Protein AF-A0A822E581-F1 (afdb_monomer)

Mean predicted aligned error: 6.12 Å

Secondary structure (DSSP, 8-state):
-HHHHHHHHHHHHHHHHHHHHHHTSTTTT--SEETTEE-TTT----TTS-GGGHHHHHHHHHHHHHHHHHHIIIIIHHHTT--HHHHHHHHHHHHHHHHHHHHHHHHHHHHHHHGGGGHHHHHHHHHHHHIIIIIHHHHHHHHHHHHHHHHHHHH--SS--GGG--HHHHHHHHHHHHHHHHHHHHHHHHHT-S-SS-TTHHHHHT---

Sequence (209 aa):
ELKNVLPLACGMEYLHTSSLILDDLPAQDNSDLRRGRPTLHKAVIDDDIPENLCEGRAQLAAVDLIAISMSVINHDLVKNGFSPECVNQVVTEISLSMHDLCIGQMMDLRAAHMGMERKNELLDELDHIAWFKTGKAIEIVLITPAILAMSFSSSLSSSVNVQSINLNSIRELGRLMGILFQMRDDLLDVEGENIGKPAALDVKNNTVT

Structure (mmCIF, N/CA/C/O backbone):
data_AF-A0A822E581-F1
#
_entry.id   AF-A0A822E581-F1
#
loop_
_atom_site.group_PDB
_atom_site.id
_atom_site.type_symbol
_atom_site.label_atom_id
_atom_site.label_alt_id
_atom_site.label_comp_id
_atom_site.label_asym_id
_atom_site.label_entity_id
_atom_site.label_seq_id
_atom_site.pdbx_PDB_ins_code
_atom_site.Cartn_x
_atom_site.Cartn_y
_atom_site.Cartn_z
_atom_site.occupancy
_atom_site.B_iso_or_equiv
_atom_site.auth_seq_id
_atom_site.auth_comp_id
_atom_site.auth_asym_id
_atom_site.auth_atom_id
_atom_site.pdbx_PDB_model_num
ATOM 1 N N . GLU A 1 1 ? -21.281 -5.004 12.453 1.00 65.94 1 GLU A N 1
ATOM 2 C CA . GLU A 1 1 ? -19.982 -5.625 12.787 1.00 65.94 1 GLU A CA 1
ATOM 3 C C . GLU A 1 1 ? -18.974 -5.464 11.650 1.00 65.94 1 GLU A C 1
ATOM 5 O O . GLU A 1 1 ? -18.173 -4.549 11.754 1.00 65.94 1 GLU A O 1
ATOM 10 N N . LEU A 1 2 ? -19.061 -6.186 10.521 1.00 74.50 2 LEU A N 1
ATOM 11 C CA . LEU A 1 2 ? -18.067 -6.059 9.428 1.00 74.50 2 LEU A CA 1
ATOM 12 C C . LEU A 1 2 ? -17.975 -4.648 8.802 1.00 74.50 2 LEU A C 1
ATOM 14 O O . LEU A 1 2 ? -16.892 -4.157 8.506 1.00 74.50 2 LEU A O 1
ATOM 18 N N . LYS A 1 3 ? -19.114 -3.958 8.647 1.00 84.62 3 LYS A N 1
ATOM 19 C CA . LYS A 1 3 ? -19.156 -2.585 8.104 1.00 84.62 3 LYS A CA 1
ATOM 20 C C . LYS A 1 3 ? -18.403 -1.569 8.968 1.00 84.62 3 LYS A C 1
ATOM 22 O O . LYS A 1 3 ? -17.954 -0.560 8.438 1.00 84.62 3 LYS A O 1
ATOM 27 N N . ASN A 1 4 ? -18.254 -1.835 10.267 1.00 88.75 4 ASN A N 1
ATOM 28 C CA . ASN A 1 4 ? -17.647 -0.883 11.196 1.00 88.75 4 ASN A CA 1
ATOM 29 C C . ASN A 1 4 ? -16.126 -0.816 11.007 1.00 88.75 4 ASN A C 1
ATOM 31 O O . ASN A 1 4 ? -15.540 0.242 11.206 1.00 88.75 4 ASN A O 1
ATOM 35 N N . VAL A 1 5 ? -15.506 -1.922 10.585 1.00 92.50 5 VAL A N 1
ATOM 36 C CA . VAL A 1 5 ? -14.058 -2.022 10.330 1.00 92.50 5 VAL A CA 1
ATOM 37 C C . VAL A 1 5 ? -13.687 -1.807 8.861 1.00 92.50 5 VAL A C 1
ATOM 39 O O . VAL A 1 5 ? -12.509 -1.717 8.538 1.00 92.50 5 VAL A O 1
ATOM 42 N N . LEU A 1 6 ? -14.672 -1.682 7.966 1.00 95.62 6 LEU A N 1
ATOM 43 C CA . LEU A 1 6 ? -14.438 -1.451 6.539 1.00 95.62 6 LEU A CA 1
ATOM 44 C C . LEU A 1 6 ? -13.543 -0.229 6.241 1.00 95.62 6 LEU A C 1
ATOM 46 O O . LEU A 1 6 ? -12.715 -0.346 5.340 1.00 95.62 6 LEU A O 1
ATOM 50 N N . PRO A 1 7 ? -13.618 0.896 6.987 1.00 97.19 7 PRO A N 1
ATOM 51 C CA . PRO A 1 7 ? -12.698 2.010 6.772 1.00 97.19 7 PRO A CA 1
ATOM 52 C C . PRO A 1 7 ? -11.222 1.638 6.917 1.00 97.19 7 PRO A C 1
ATOM 54 O O . PRO A 1 7 ? -10.402 2.143 6.157 1.00 97.19 7 PRO A O 1
ATOM 57 N N . LEU A 1 8 ? -10.884 0.721 7.834 1.00 97.50 8 LEU A N 1
ATOM 58 C CA . LEU A 1 8 ? -9.515 0.225 7.973 1.00 97.50 8 LEU A CA 1
ATOM 59 C C . LEU A 1 8 ? -9.074 -0.484 6.689 1.00 97.50 8 LEU A C 1
ATOM 61 O O . LEU A 1 8 ? -8.045 -0.133 6.126 1.00 97.50 8 LEU A O 1
ATOM 65 N N . ALA A 1 9 ? -9.877 -1.424 6.187 1.00 96.56 9 ALA A N 1
ATOM 66 C CA . ALA A 1 9 ? -9.556 -2.157 4.962 1.00 96.56 9 ALA A CA 1
ATOM 67 C C . ALA A 1 9 ? -9.413 -1.222 3.745 1.00 96.56 9 ALA A C 1
ATOM 69 O O . ALA A 1 9 ? -8.435 -1.318 3.009 1.00 96.56 9 ALA A O 1
ATOM 70 N N . CYS A 1 10 ? -10.335 -0.269 3.572 1.00 97.31 10 CYS A N 1
ATOM 71 C CA . CYS A 1 10 ? -10.245 0.736 2.508 1.00 97.31 10 CYS A CA 1
ATOM 72 C C . CYS A 1 10 ? -8.987 1.606 2.643 1.00 97.31 10 CYS A C 1
ATOM 74 O O . CYS A 1 10 ? -8.303 1.861 1.655 1.00 97.31 10 CYS A O 1
ATOM 76 N N . GLY A 1 11 ? -8.664 2.048 3.861 1.00 97.75 11 GLY A N 1
ATOM 77 C CA . GLY A 1 11 ? -7.458 2.823 4.133 1.00 97.75 11 GLY A CA 1
ATOM 78 C C . GLY A 1 11 ? -6.176 2.067 3.782 1.00 97.75 11 GLY A C 1
ATOM 79 O O . GLY A 1 11 ? -5.270 2.645 3.180 1.00 97.75 11 GLY A O 1
ATOM 80 N N . MET A 1 12 ? -6.116 0.770 4.086 1.00 97.31 12 MET A N 1
ATOM 81 C CA . MET A 1 12 ? -4.977 -0.078 3.725 1.00 97.31 12 MET A CA 1
ATOM 82 C C . MET A 1 12 ? -4.824 -0.233 2.208 1.00 97.31 12 MET A C 1
ATOM 84 O O . MET A 1 12 ? -3.707 -0.145 1.703 1.00 97.31 12 MET A O 1
ATOM 88 N N . GLU A 1 13 ? -5.923 -0.379 1.465 1.00 97.69 13 GLU A N 1
ATOM 89 C CA . GLU A 1 13 ? -5.887 -0.435 -0.005 1.00 97.69 13 GLU A CA 1
ATOM 90 C C . GLU A 1 13 ? -5.431 0.884 -0.641 1.00 97.69 13 GLU A C 1
ATOM 92 O O . GLU A 1 13 ? -4.709 0.867 -1.640 1.00 97.69 13 GLU A O 1
ATOM 97 N N . TYR A 1 14 ? -5.788 2.034 -0.058 1.00 98.19 14 TYR A N 1
ATOM 98 C CA . TYR A 1 14 ? -5.250 3.322 -0.501 1.00 98.19 14 TYR A CA 1
ATOM 99 C C . TYR A 1 14 ? -3.736 3.415 -0.290 1.00 98.19 14 TYR A C 1
ATOM 101 O O . TYR A 1 14 ? -3.030 3.842 -1.202 1.00 98.19 14 TYR A O 1
ATOM 109 N N . LEU A 1 15 ? -3.225 2.960 0.861 1.00 97.25 15 LEU A N 1
ATOM 110 C CA . LEU A 1 15 ? -1.781 2.929 1.126 1.00 97.25 15 LEU A CA 1
ATOM 111 C C . LEU A 1 15 ? -1.057 1.982 0.174 1.00 97.25 15 LEU A C 1
ATOM 113 O O . LEU A 1 15 ? -0.093 2.388 -0.468 1.00 97.25 15 LEU A O 1
ATOM 117 N N . HIS A 1 16 ? -1.552 0.756 0.018 1.00 96.88 16 HIS A N 1
ATOM 118 C CA . HIS A 1 16 ? -0.966 -0.204 -0.910 1.00 96.88 16 HIS A CA 1
ATOM 119 C C . HIS A 1 16 ? -0.983 0.317 -2.355 1.00 96.88 16 HIS A C 1
ATOM 121 O O . HIS A 1 16 ? 0.009 0.229 -3.070 1.00 96.88 16 HIS A O 1
ATOM 127 N N . THR A 1 17 ? -2.082 0.933 -2.791 1.00 97.62 17 THR A N 1
ATOM 128 C CA . THR A 1 17 ? -2.148 1.535 -4.129 1.00 97.62 17 THR A CA 1
ATOM 129 C C . THR A 1 17 ? -1.167 2.700 -4.269 1.00 97.62 17 THR A C 1
ATOM 131 O O . THR A 1 17 ? -0.516 2.818 -5.304 1.00 97.62 17 THR A O 1
ATOM 134 N N . SER A 1 18 ? -1.009 3.533 -3.234 1.00 97.81 18 SER A N 1
ATOM 135 C CA . SER A 1 18 ? -0.031 4.626 -3.249 1.00 97.81 18 SER A CA 1
ATOM 136 C C . SER A 1 18 ? 1.408 4.122 -3.382 1.00 97.81 18 SER A C 1
ATOM 138 O O . SER A 1 18 ? 2.177 4.705 -4.146 1.00 97.81 18 SER A O 1
ATOM 140 N N . SER A 1 19 ? 1.758 3.012 -2.717 1.00 96.31 19 SER A N 1
ATOM 141 C CA . SER A 1 19 ? 3.101 2.438 -2.812 1.00 96.31 19 SER A CA 1
ATOM 142 C C . SER A 1 19 ? 3.379 1.913 -4.218 1.00 96.31 19 SER A C 1
ATOM 144 O O . SER A 1 19 ? 4.431 2.217 -4.760 1.00 96.31 19 SER A O 1
ATOM 146 N N . LEU A 1 20 ? 2.418 1.226 -4.849 1.00 96.50 20 LEU A N 1
ATOM 147 C CA . LEU A 1 20 ? 2.558 0.750 -6.233 1.00 96.50 20 LEU A CA 1
ATOM 148 C C . LEU A 1 20 ? 2.736 1.897 -7.238 1.00 96.50 20 LEU A C 1
ATOM 150 O O . LEU A 1 20 ? 3.537 1.788 -8.157 1.00 96.50 20 LEU A O 1
ATOM 154 N N . ILE A 1 21 ? 2.014 3.010 -7.063 1.00 97.19 21 ILE A N 1
ATOM 155 C CA . ILE A 1 21 ? 2.153 4.180 -7.944 1.00 97.19 21 ILE A CA 1
ATOM 156 C C . ILE A 1 21 ? 3.573 4.755 -7.879 1.00 97.19 21 ILE A C 1
ATOM 158 O O . ILE A 1 21 ? 4.100 5.162 -8.912 1.00 97.19 21 ILE A O 1
ATOM 162 N N . LEU A 1 22 ? 4.167 4.812 -6.681 1.00 96.88 22 LEU A N 1
ATOM 163 C CA . LEU A 1 22 ? 5.534 5.302 -6.476 1.00 96.88 22 LEU A CA 1
ATOM 164 C C . LEU A 1 22 ? 6.587 4.311 -6.996 1.00 96.88 22 LEU A C 1
ATOM 166 O O . LEU A 1 22 ? 7.554 4.741 -7.620 1.00 96.88 22 LEU A O 1
ATOM 170 N N . ASP A 1 23 ? 6.365 3.018 -6.766 1.00 95.06 23 ASP A N 1
ATOM 171 C CA . ASP A 1 23 ? 7.186 1.893 -7.233 1.00 95.06 23 ASP A CA 1
ATOM 172 C C . ASP A 1 23 ? 7.280 1.858 -8.765 1.00 95.06 23 ASP A C 1
ATOM 174 O O . ASP A 1 23 ? 8.353 1.698 -9.333 1.00 95.06 23 ASP A O 1
ATOM 178 N N . ASP A 1 24 ? 6.171 2.145 -9.451 1.00 95.94 24 ASP A N 1
ATOM 179 C CA . ASP A 1 24 ? 6.112 2.151 -10.911 1.00 95.94 24 ASP A CA 1
ATOM 180 C C . AS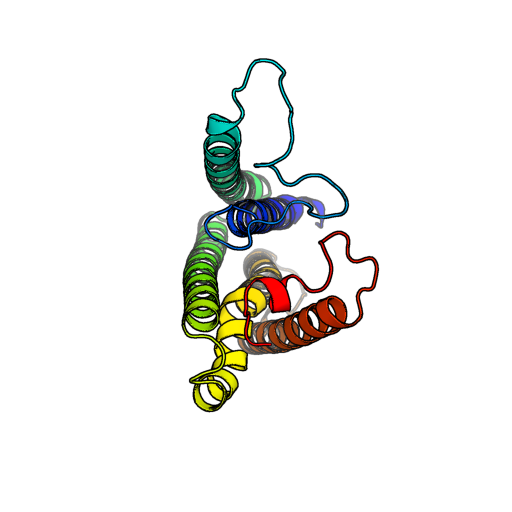P A 1 24 ? 6.903 3.302 -11.567 1.00 95.94 24 ASP A C 1
ATOM 182 O O . ASP A 1 24 ? 7.127 3.254 -12.775 1.00 95.94 24 ASP A O 1
ATOM 186 N N . LEU A 1 25 ? 7.293 4.357 -10.838 1.00 95.69 25 LEU A N 1
ATOM 187 C CA . LEU A 1 25 ? 7.886 5.567 -11.430 1.00 95.69 25 LEU A CA 1
ATOM 188 C C . LEU A 1 25 ? 9.243 5.316 -12.118 1.00 95.69 25 LEU A C 1
ATOM 190 O O . LEU A 1 25 ? 9.969 4.399 -11.736 1.00 95.69 25 LEU A O 1
ATOM 194 N N . PRO A 1 26 ? 9.666 6.187 -13.063 1.00 93.38 26 PRO A N 1
ATOM 195 C CA . PRO A 1 26 ? 10.944 6.044 -13.766 1.00 93.38 26 PRO A CA 1
ATOM 196 C C . PRO A 1 26 ? 12.185 5.980 -12.870 1.00 93.38 26 PRO A C 1
ATOM 198 O O . PRO A 1 26 ? 13.187 5.383 -13.250 1.00 93.38 26 PRO A O 1
ATOM 201 N N . ALA A 1 27 ? 12.127 6.609 -11.695 1.00 91.94 27 ALA A N 1
ATOM 202 C CA . ALA A 1 27 ? 13.211 6.606 -10.715 1.00 91.94 27 ALA A CA 1
ATOM 203 C C . ALA A 1 27 ? 13.282 5.323 -9.859 1.00 91.94 27 ALA A C 1
ATOM 205 O O . ALA A 1 27 ? 14.197 5.204 -9.044 1.00 91.94 27 ALA A O 1
ATOM 206 N N . GLN A 1 28 ? 12.314 4.414 -10.003 1.00 93.38 28 GLN A N 1
ATOM 207 C CA . GLN A 1 28 ? 12.239 3.122 -9.318 1.00 93.38 28 GLN A CA 1
ATOM 208 C C . GLN A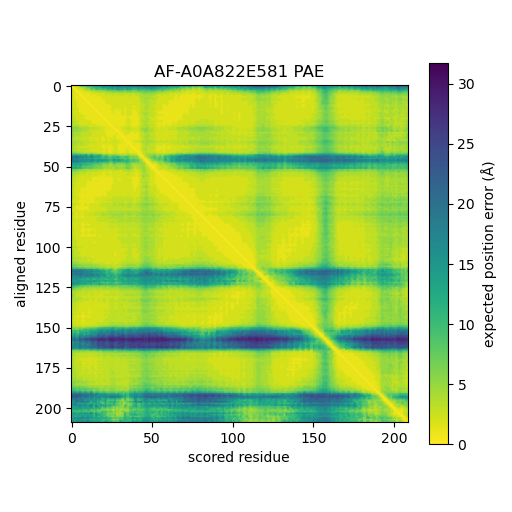 1 28 ? 12.164 2.006 -10.370 1.00 93.38 28 GLN A C 1
ATOM 210 O O . GLN A 1 28 ? 13.122 1.849 -11.126 1.00 93.38 28 GLN A O 1
ATOM 215 N N . ASP A 1 29 ? 11.045 1.286 -10.489 1.00 90.62 29 ASP A N 1
ATOM 216 C CA . ASP A 1 29 ? 10.947 0.155 -11.419 1.00 90.62 29 ASP A CA 1
ATOM 217 C C . ASP A 1 29 ? 10.753 0.567 -12.880 1.00 90.62 29 ASP A C 1
ATOM 219 O O . ASP A 1 29 ? 10.969 -0.245 -13.786 1.00 90.62 29 ASP A O 1
ATOM 223 N N . ASN A 1 30 ? 10.333 1.815 -13.128 1.00 92.56 30 ASN A N 1
ATOM 224 C CA . ASN A 1 30 ? 10.025 2.337 -14.461 1.00 92.56 30 ASN A CA 1
ATOM 225 C C . ASN A 1 30 ? 9.092 1.398 -15.253 1.00 92.56 30 ASN A C 1
ATOM 227 O O . ASN A 1 30 ? 9.331 1.082 -16.426 1.00 92.56 30 ASN A O 1
ATOM 231 N N . SER A 1 31 ? 8.056 0.891 -14.581 1.00 93.06 31 SER A N 1
ATOM 232 C CA . SER A 1 31 ? 7.153 -0.111 -15.141 1.00 93.06 31 SER A CA 1
ATOM 233 C C . SER A 1 31 ? 6.113 0.526 -16.059 1.00 93.06 31 SER A C 1
ATOM 235 O O . SER A 1 31 ? 5.471 1.522 -15.721 1.00 93.06 31 SER A O 1
ATOM 237 N N . ASP A 1 32 ? 5.881 -0.087 -17.219 1.00 91.88 32 ASP A N 1
ATOM 238 C CA . ASP A 1 32 ? 4.859 0.374 -18.162 1.00 91.88 32 ASP A CA 1
ATOM 239 C C . ASP A 1 32 ? 3.447 -0.112 -17.797 1.00 91.88 32 ASP A C 1
ATOM 241 O O . ASP A 1 32 ? 2.457 0.530 -18.157 1.00 91.88 32 ASP A O 1
ATOM 245 N N . LEU A 1 33 ? 3.337 -1.245 -17.088 1.00 92.62 33 LEU A N 1
ATOM 246 C CA . LEU A 1 33 ? 2.068 -1.911 -16.790 1.00 92.62 33 LEU A CA 1
ATOM 247 C C . LEU A 1 33 ? 1.943 -2.306 -15.317 1.00 92.62 33 LEU A C 1
ATOM 249 O O . LEU A 1 33 ? 2.864 -2.859 -14.720 1.00 92.62 33 LEU A O 1
ATOM 253 N N . ARG A 1 34 ? 0.739 -2.127 -14.772 1.00 93.06 34 ARG A N 1
ATOM 254 C CA . ARG A 1 34 ? 0.335 -2.621 -13.456 1.00 93.06 34 ARG A CA 1
ATOM 255 C C . ARG A 1 34 ? -1.090 -3.152 -13.528 1.00 93.06 34 ARG A C 1
ATOM 257 O O . ARG A 1 34 ? -1.996 -2.480 -14.020 1.00 93.06 34 ARG A O 1
ATOM 264 N N . ARG A 1 35 ? -1.304 -4.379 -13.038 1.00 91.38 35 ARG A N 1
ATOM 265 C CA . ARG A 1 35 ? -2.613 -5.070 -13.045 1.00 91.38 35 ARG A CA 1
ATOM 266 C C . ARG A 1 35 ? -3.258 -5.101 -14.448 1.00 91.38 35 ARG A C 1
ATOM 268 O O . ARG A 1 35 ? -4.468 -4.928 -14.595 1.00 91.38 35 ARG A O 1
ATOM 275 N N . GLY A 1 36 ? -2.436 -5.290 -15.484 1.00 90.00 36 GLY A N 1
ATOM 276 C CA . GLY A 1 36 ? -2.867 -5.382 -16.884 1.00 90.00 36 GLY A CA 1
ATOM 277 C C . GLY A 1 36 ? -3.268 -4.051 -17.532 1.00 90.00 36 GLY A C 1
ATOM 278 O O . GLY A 1 36 ? -3.905 -4.059 -18.584 1.00 90.00 36 GLY A O 1
ATOM 279 N N . ARG A 1 37 ? -2.938 -2.908 -16.915 1.00 92.31 37 ARG A N 1
ATOM 280 C CA . ARG A 1 37 ? -3.231 -1.560 -17.427 1.00 92.31 37 ARG A CA 1
ATOM 281 C C . ARG A 1 37 ? -1.977 -0.683 -17.408 1.00 92.31 37 ARG A C 1
ATOM 283 O O . ARG A 1 37 ? -1.081 -0.974 -16.620 1.00 92.31 37 ARG A O 1
ATOM 290 N N . PRO A 1 38 ? -1.911 0.386 -18.225 1.00 93.94 38 PRO A N 1
ATOM 291 C CA . PRO A 1 38 ? -0.829 1.363 -18.144 1.00 93.94 38 PRO A CA 1
ATOM 292 C C . PRO A 1 38 ? -0.665 1.913 -16.726 1.00 93.94 38 PRO A C 1
ATOM 294 O O . PRO A 1 38 ? -1.661 2.240 -16.072 1.00 93.94 38 PRO A O 1
ATOM 297 N N . THR A 1 39 ? 0.578 2.023 -16.261 1.00 95.19 39 THR A N 1
ATOM 298 C CA . THR A 1 39 ? 0.898 2.675 -14.983 1.00 95.19 39 THR A CA 1
ATOM 299 C C . THR A 1 39 ? 0.529 4.154 -15.023 1.00 95.19 39 THR A C 1
ATOM 301 O O . THR A 1 39 ? 0.390 4.758 -16.088 1.00 95.19 39 THR A O 1
ATOM 304 N N . LEU A 1 40 ? 0.350 4.778 -13.857 1.00 94.06 40 LEU A N 1
ATOM 305 C CA . LEU A 1 40 ? -0.218 6.128 -13.786 1.00 94.06 40 LEU A CA 1
ATOM 306 C C . LEU A 1 40 ? 0.655 7.201 -14.466 1.00 94.06 40 LEU A C 1
ATOM 308 O O . LEU A 1 40 ? 0.124 8.187 -14.989 1.00 94.06 40 LEU A O 1
ATOM 312 N N . HIS A 1 41 ? 1.975 6.989 -14.493 1.00 93.31 41 HIS A N 1
ATOM 313 C CA . HIS A 1 41 ? 2.926 7.870 -15.171 1.00 93.31 41 HIS A CA 1
ATOM 314 C C . HIS A 1 41 ? 3.007 7.620 -16.692 1.00 93.31 41 HIS A C 1
ATOM 316 O O . HIS A 1 41 ? 3.549 8.455 -17.410 1.00 93.31 41 HIS A O 1
ATOM 322 N N . LYS A 1 42 ? 2.441 6.510 -17.191 1.00 92.25 42 LYS A N 1
ATOM 323 C CA . LYS A 1 42 ? 2.318 6.181 -18.624 1.00 92.25 42 LYS A CA 1
ATOM 324 C C . LYS A 1 42 ? 0.918 6.414 -19.182 1.00 92.25 42 LYS A C 1
ATOM 326 O O . LYS A 1 42 ? 0.754 6.607 -20.383 1.00 92.25 42 LYS A O 1
ATOM 331 N N . ALA A 1 43 ? -0.104 6.368 -18.333 1.00 89.19 43 ALA A N 1
ATOM 332 C CA . ALA A 1 43 ? -1.488 6.520 -18.742 1.00 89.19 43 ALA A CA 1
ATOM 333 C C . ALA A 1 43 ? -1.760 7.943 -19.259 1.00 89.19 43 ALA A C 1
ATOM 335 O O . ALA A 1 43 ? -1.628 8.923 -18.524 1.00 89.19 43 ALA A O 1
ATOM 336 N N . VAL A 1 44 ? -2.225 8.059 -20.501 1.00 78.31 44 VAL A N 1
ATOM 337 C CA . VAL A 1 44 ? -2.830 9.295 -21.010 1.00 78.31 44 VAL A CA 1
ATOM 338 C C . VAL A 1 44 ? -4.287 9.299 -20.551 1.00 78.31 44 VAL A C 1
ATOM 340 O O . VAL A 1 44 ? -5.067 8.442 -20.957 1.00 78.31 44 VAL A O 1
ATOM 343 N N . ILE A 1 45 ? -4.620 10.197 -19.623 1.00 72.75 45 ILE A N 1
ATOM 344 C CA . ILE A 1 45 ? -5.953 10.273 -18.989 1.00 72.75 45 ILE A CA 1
ATOM 345 C C . ILE A 1 45 ? -6.713 11.515 -19.467 1.00 72.75 45 ILE A C 1
ATOM 347 O O . ILE A 1 45 ? -7.923 11.442 -19.639 1.00 72.75 45 ILE A O 1
ATOM 351 N N . ASP A 1 46 ? -5.994 12.606 -19.739 1.00 71.81 46 ASP A N 1
ATOM 352 C CA . ASP A 1 46 ? -6.528 13.865 -20.253 1.00 71.81 46 ASP A CA 1
ATOM 353 C C . ASP A 1 46 ? -5.671 14.317 -21.436 1.00 71.81 46 ASP A C 1
ATOM 355 O O . ASP A 1 46 ? -4.441 14.315 -21.332 1.00 71.81 46 ASP A O 1
ATOM 359 N N . ASP A 1 47 ? -6.309 14.746 -22.526 1.00 70.06 47 ASP A N 1
ATOM 360 C CA . ASP A 1 47 ? -5.622 15.229 -23.735 1.00 70.06 47 ASP A CA 1
ATOM 361 C C . ASP A 1 47 ? -4.800 16.514 -23.482 1.00 70.06 47 ASP A C 1
ATOM 363 O O . ASP A 1 47 ? -3.897 16.842 -24.251 1.00 70.06 47 ASP A O 1
ATOM 367 N N . ASP A 1 48 ? -5.080 17.220 -22.380 1.00 79.12 48 ASP A N 1
ATOM 368 C CA . ASP A 1 48 ? -4.485 18.517 -22.042 1.00 79.12 48 ASP A CA 1
ATOM 369 C C . ASP A 1 48 ? -3.281 18.435 -21.085 1.00 79.12 48 ASP A C 1
ATOM 371 O O . ASP A 1 48 ? -2.654 19.462 -20.816 1.00 79.12 48 ASP A O 1
ATOM 375 N N . ILE A 1 49 ? -2.939 17.256 -20.543 1.00 77.25 49 ILE A N 1
ATOM 376 C CA . ILE A 1 49 ? -1.779 17.101 -19.648 1.00 77.25 49 ILE A CA 1
ATOM 377 C C . ILE A 1 49 ? -0.554 16.694 -20.480 1.00 77.25 49 ILE A C 1
ATOM 379 O O . ILE A 1 49 ? -0.520 15.580 -21.003 1.00 77.25 49 ILE A O 1
ATOM 383 N N . PRO A 1 50 ? 0.485 17.546 -20.579 1.00 81.94 50 PRO A N 1
ATOM 384 C CA . PRO A 1 50 ? 1.726 17.196 -21.259 1.00 81.94 50 PRO A CA 1
ATOM 385 C C . PRO A 1 50 ? 2.386 15.952 -20.654 1.00 81.94 50 PRO A C 1
ATOM 387 O O . PRO A 1 50 ? 2.407 15.787 -19.434 1.00 81.94 50 PRO A O 1
ATOM 390 N N . GLU A 1 51 ? 3.012 15.128 -21.495 1.00 80.31 51 GLU A N 1
ATOM 391 C CA . GLU A 1 51 ? 3.676 13.880 -21.086 1.00 80.31 51 GLU A CA 1
ATOM 392 C C . GLU A 1 51 ? 4.705 14.092 -19.962 1.00 80.31 51 GLU A C 1
ATOM 394 O O . GLU A 1 51 ? 4.783 13.307 -19.019 1.00 80.31 51 GLU A O 1
ATOM 399 N N . ASN A 1 52 ? 5.433 15.213 -19.989 1.00 80.44 52 ASN A N 1
ATOM 400 C CA . ASN A 1 52 ? 6.422 15.549 -18.965 1.00 80.44 52 ASN A CA 1
ATOM 401 C C . ASN A 1 52 ? 5.815 15.832 -17.576 1.00 80.44 52 ASN A C 1
ATOM 403 O O . ASN A 1 52 ? 6.562 15.930 -16.606 1.00 80.44 52 ASN A O 1
ATOM 407 N N . LEU A 1 53 ? 4.491 15.991 -17.463 1.00 88.44 53 LEU A N 1
ATOM 408 C CA . LEU A 1 53 ? 3.786 16.156 -16.188 1.00 88.44 53 LEU A CA 1
ATOM 409 C C . LEU A 1 53 ? 3.132 14.861 -15.684 1.00 88.44 53 LEU A C 1
ATOM 411 O O . LEU A 1 53 ? 2.646 14.840 -14.552 1.00 88.44 53 LEU A O 1
ATOM 415 N N . CYS A 1 54 ? 3.139 13.775 -16.466 1.00 90.62 54 CYS A N 1
ATOM 416 C CA . CYS A 1 54 ? 2.524 12.506 -16.067 1.00 90.62 54 CYS A CA 1
ATOM 417 C C . CYS A 1 54 ? 3.172 11.908 -14.810 1.00 90.62 54 CYS A C 1
ATOM 419 O O . CYS A 1 54 ? 2.460 11.409 -13.937 1.00 90.62 54 CYS A O 1
ATOM 421 N N . GLU A 1 55 ? 4.498 12.015 -14.671 1.00 92.69 55 GLU A N 1
ATOM 422 C CA . GLU A 1 55 ? 5.212 11.607 -13.455 1.00 92.69 55 GLU A CA 1
ATOM 423 C C . GLU A 1 55 ? 4.797 12.458 -12.247 1.00 92.69 55 GLU A C 1
ATOM 425 O O . GLU A 1 55 ? 4.440 11.915 -11.202 1.00 92.69 55 GLU A O 1
ATOM 430 N N . GLY A 1 56 ? 4.754 13.786 -12.404 1.00 93.19 56 GLY A N 1
ATOM 431 C CA . GLY A 1 56 ? 4.327 14.694 -11.336 1.00 93.19 56 GLY A CA 1
ATOM 432 C C . GLY A 1 56 ? 2.892 14.421 -10.877 1.00 93.19 56 GLY A C 1
ATOM 433 O O . GLY A 1 56 ? 2.607 14.411 -9.681 1.00 93.19 56 GLY A O 1
ATOM 434 N N . ARG A 1 57 ? 1.984 14.110 -11.809 1.00 92.56 57 ARG A N 1
ATOM 435 C CA . ARG A 1 57 ? 0.616 13.685 -11.481 1.00 92.56 57 ARG A CA 1
ATOM 436 C C . ARG A 1 57 ? 0.602 12.373 -10.698 1.00 92.56 57 ARG A C 1
ATOM 438 O O . ARG A 1 57 ? -0.149 12.266 -9.734 1.00 92.56 57 ARG A O 1
ATOM 445 N N . ALA A 1 58 ? 1.405 11.389 -11.098 1.00 95.06 58 ALA A N 1
ATOM 446 C CA . ALA A 1 58 ? 1.489 10.113 -10.394 1.00 95.06 58 ALA A CA 1
ATOM 447 C C . ALA A 1 58 ? 2.003 10.295 -8.954 1.00 95.06 58 ALA A C 1
ATOM 449 O O . ALA A 1 58 ? 1.394 9.779 -8.018 1.00 95.06 58 ALA A O 1
ATOM 450 N N . GLN A 1 59 ? 3.041 11.113 -8.761 1.00 96.31 59 GLN A N 1
ATOM 451 C CA . GLN A 1 59 ? 3.550 11.476 -7.434 1.00 96.31 59 GLN A CA 1
ATOM 452 C C . GLN A 1 59 ? 2.471 12.150 -6.572 1.00 96.31 59 GLN A C 1
ATOM 454 O O . GLN A 1 59 ? 2.244 11.741 -5.434 1.00 96.31 59 GLN A O 1
ATOM 459 N N . LEU A 1 60 ? 1.764 13.148 -7.115 1.00 96.38 60 LEU A N 1
ATOM 460 C CA . LEU A 1 60 ? 0.691 13.846 -6.397 1.00 96.38 60 LEU A CA 1
ATOM 461 C C . LEU A 1 60 ? -0.472 12.914 -6.040 1.00 96.38 60 LEU A C 1
ATOM 463 O O . LEU A 1 60 ? -0.983 12.989 -4.926 1.00 96.38 60 LEU A O 1
ATOM 467 N N . ALA A 1 61 ? -0.856 12.013 -6.946 1.00 96.88 61 ALA A N 1
ATOM 468 C CA . ALA A 1 61 ? -1.891 11.021 -6.680 1.00 96.88 61 ALA A CA 1
ATOM 469 C C . ALA A 1 61 ? -1.488 10.078 -5.538 1.00 96.88 61 ALA A C 1
ATOM 471 O O . ALA A 1 61 ? -2.300 9.811 -4.659 1.00 96.88 61 ALA A O 1
ATOM 472 N N . ALA A 1 62 ? -0.235 9.614 -5.499 1.00 97.88 62 ALA A N 1
ATOM 473 C CA . ALA A 1 62 ? 0.245 8.789 -4.393 1.00 97.88 62 ALA A CA 1
ATOM 474 C C . ALA A 1 62 ? 0.170 9.531 -3.046 1.00 97.88 62 ALA A C 1
ATOM 476 O O . ALA A 1 62 ? -0.331 8.971 -2.071 1.00 97.88 62 ALA A O 1
ATOM 477 N N . VAL A 1 63 ? 0.596 10.801 -2.995 1.00 98.19 63 VAL A N 1
ATOM 478 C CA . VAL A 1 63 ? 0.491 11.628 -1.778 1.00 98.19 63 VAL A CA 1
ATOM 479 C C . VAL A 1 63 ? -0.967 11.812 -1.349 1.00 98.19 63 VAL A C 1
ATOM 481 O O . VAL A 1 63 ? -1.276 11.684 -0.163 1.00 98.19 63 VAL A O 1
ATOM 484 N N . ASP A 1 64 ? -1.870 12.072 -2.295 1.00 98.38 64 ASP A N 1
ATOM 485 C CA . ASP A 1 64 ? -3.298 12.225 -2.012 1.00 98.38 64 ASP A CA 1
ATOM 486 C C . ASP A 1 64 ? -3.914 10.928 -1.466 1.00 98.38 64 ASP A C 1
ATOM 488 O O . ASP A 1 64 ? -4.605 10.949 -0.451 1.00 98.38 64 ASP A O 1
ATOM 492 N N . LEU A 1 65 ? -3.584 9.767 -2.043 1.00 98.50 65 LEU A N 1
ATOM 493 C CA . LEU A 1 65 ? -4.057 8.474 -1.536 1.00 98.50 65 LEU A CA 1
ATOM 494 C C . LEU A 1 65 ? -3.583 8.187 -0.103 1.00 98.50 65 LEU A C 1
ATOM 496 O O . LEU A 1 65 ? -4.358 7.659 0.699 1.00 98.50 65 LEU A O 1
ATOM 500 N N . ILE A 1 66 ? -2.354 8.573 0.255 1.00 97.81 66 ILE A N 1
ATOM 501 C CA . ILE A 1 66 ? -1.865 8.480 1.640 1.00 97.81 66 ILE A CA 1
ATOM 502 C C . ILE A 1 66 ? -2.709 9.374 2.561 1.00 97.81 66 ILE A C 1
ATOM 504 O O . ILE A 1 66 ? -3.134 8.935 3.633 1.00 97.81 66 ILE A O 1
ATOM 508 N N . ALA A 1 67 ? -3.003 10.610 2.147 1.00 97.62 67 ALA A N 1
ATOM 509 C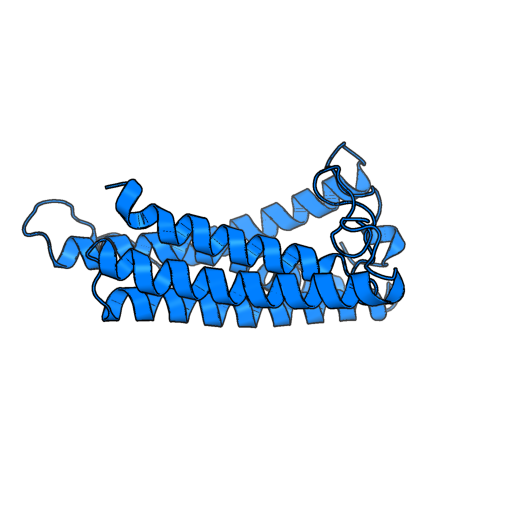 CA . ALA A 1 67 ? -3.826 11.534 2.926 1.00 97.62 67 ALA A CA 1
ATOM 510 C C . ALA A 1 67 ? -5.275 11.035 3.088 1.00 97.62 67 ALA A C 1
ATOM 512 O O . ALA A 1 67 ? -5.821 11.058 4.197 1.00 97.62 67 ALA A O 1
ATOM 513 N N . ILE A 1 68 ? -5.880 10.524 2.011 1.00 98.12 68 ILE A N 1
ATOM 514 C CA . ILE A 1 68 ? -7.216 9.915 2.014 1.00 98.12 68 ILE A CA 1
ATOM 515 C C . ILE A 1 68 ? -7.243 8.703 2.943 1.00 98.12 68 ILE A C 1
ATOM 517 O O . ILE A 1 68 ? -8.173 8.585 3.739 1.00 98.12 68 ILE A O 1
ATOM 521 N N . SER A 1 69 ? -6.226 7.837 2.897 1.00 97.81 69 SER A N 1
ATOM 522 C CA . SER A 1 69 ? -6.121 6.692 3.805 1.00 97.81 69 SER A CA 1
ATOM 523 C C . SER A 1 69 ? -6.214 7.126 5.266 1.00 97.81 69 SER A C 1
ATOM 525 O O . SER A 1 69 ? -7.088 6.660 6.000 1.00 97.81 69 SER A O 1
ATOM 527 N N . MET A 1 70 ? -5.378 8.086 5.673 1.00 95.62 70 MET A N 1
ATOM 528 C CA . MET A 1 70 ? -5.364 8.583 7.050 1.00 95.62 70 MET A CA 1
ATOM 529 C C . MET A 1 70 ? -6.696 9.225 7.437 1.00 95.62 70 MET A C 1
ATOM 531 O O . MET A 1 70 ? -7.174 9.024 8.553 1.00 95.62 70 MET A O 1
ATOM 535 N N . SER A 1 71 ? -7.323 9.961 6.516 1.00 96.50 71 SER A N 1
ATOM 536 C CA . SER A 1 71 ? -8.638 10.559 6.737 1.00 96.50 71 SER A CA 1
ATOM 537 C C . SER A 1 71 ? -9.715 9.495 6.958 1.00 96.50 71 SER A C 1
ATOM 539 O O . SER A 1 71 ? -10.408 9.544 7.972 1.00 96.50 71 SER A O 1
ATOM 541 N N . VAL A 1 72 ? -9.814 8.502 6.070 1.00 97.12 72 VAL A N 1
ATOM 542 C CA . VAL A 1 72 ? -10.806 7.418 6.146 1.00 97.12 72 VAL A CA 1
ATOM 543 C C . VAL A 1 72 ? -10.620 6.601 7.423 1.00 97.12 72 VAL A C 1
ATOM 545 O O . VAL A 1 72 ? -11.585 6.374 8.149 1.00 97.12 72 VAL A O 1
ATOM 548 N N . ILE A 1 73 ? -9.388 6.203 7.750 1.00 97.44 73 ILE A N 1
ATOM 549 C CA . ILE A 1 73 ? -9.110 5.423 8.962 1.00 97.44 73 ILE A CA 1
ATOM 550 C C . ILE A 1 73 ? -9.455 6.240 10.209 1.00 97.44 73 ILE A C 1
ATOM 552 O O . ILE A 1 73 ? -10.189 5.761 11.070 1.00 97.44 73 ILE A O 1
ATOM 556 N N . ASN A 1 74 ? -8.963 7.476 10.312 1.00 95.56 74 ASN A N 1
ATOM 557 C CA . ASN A 1 74 ? -9.125 8.268 11.527 1.00 95.56 74 ASN A CA 1
ATOM 558 C C . ASN A 1 74 ? -10.581 8.719 11.735 1.00 95.56 74 ASN A C 1
ATOM 560 O O . ASN A 1 74 ? -11.163 8.511 12.797 1.00 95.56 74 ASN A O 1
ATOM 564 N N . HIS A 1 75 ? -11.200 9.304 10.709 1.00 95.88 75 HIS A N 1
ATOM 565 C CA . HIS A 1 75 ? -12.549 9.855 10.814 1.00 95.88 75 HIS A CA 1
ATOM 566 C C . HIS A 1 75 ? -13.619 8.758 10.886 1.00 95.88 75 HIS A C 1
ATOM 568 O O . HIS A 1 75 ? -14.472 8.781 11.780 1.00 95.88 75 HIS A O 1
ATOM 574 N N . ASP A 1 76 ? -13.593 7.784 9.971 1.00 96.81 76 ASP A N 1
ATOM 575 C CA . ASP A 1 76 ? -14.712 6.850 9.843 1.00 96.81 76 ASP A CA 1
ATOM 576 C C . ASP A 1 76 ? -14.671 5.729 10.889 1.00 96.81 76 ASP A C 1
ATOM 578 O O . ASP A 1 76 ? -15.736 5.259 11.291 1.00 96.81 76 ASP A O 1
ATOM 582 N N . LEU A 1 77 ? -13.499 5.330 11.407 1.00 95.94 77 LEU A N 1
ATOM 583 C CA . LEU A 1 77 ? -13.455 4.399 12.545 1.00 95.94 77 LEU A CA 1
ATOM 584 C C . LEU A 1 77 ? -14.021 5.044 13.816 1.00 95.94 77 LEU A C 1
ATOM 586 O O . LEU A 1 77 ? -14.825 4.414 14.506 1.00 95.94 77 LEU A O 1
ATOM 590 N N . VAL A 1 78 ? -13.686 6.309 14.097 1.00 95.81 78 VAL A N 1
ATOM 591 C CA . VAL A 1 78 ? -14.280 7.040 15.231 1.00 95.81 78 VAL A CA 1
ATOM 592 C C . VAL A 1 78 ? -15.793 7.164 15.051 1.00 95.81 78 VAL A C 1
ATOM 594 O O . VAL A 1 78 ? -16.560 6.846 15.961 1.00 95.81 78 VAL A O 1
ATOM 597 N N . LYS A 1 79 ? -16.247 7.541 13.850 1.00 95.19 79 LYS A N 1
ATOM 598 C CA . LYS A 1 79 ? -17.677 7.597 13.509 1.00 95.19 79 LYS A CA 1
ATOM 599 C C . LYS A 1 79 ? -18.382 6.245 13.683 1.00 95.19 79 LYS A C 1
ATOM 601 O O . LYS A 1 79 ? -19.557 6.213 14.047 1.00 95.19 79 LYS A O 1
ATOM 606 N N . ASN A 1 80 ? -17.672 5.141 13.460 1.00 93.31 80 ASN A N 1
ATOM 607 C CA . ASN A 1 80 ? -18.176 3.779 13.629 1.00 93.31 80 ASN A CA 1
ATOM 608 C C . ASN A 1 80 ? -18.116 3.261 15.080 1.00 93.31 80 ASN A C 1
ATOM 610 O O . ASN A 1 80 ? -18.451 2.098 15.320 1.00 93.31 80 ASN A O 1
ATOM 614 N N . GLY A 1 81 ? -17.744 4.109 16.044 1.00 91.12 81 GLY A N 1
ATOM 615 C CA . GLY A 1 81 ? -17.819 3.817 17.476 1.00 91.12 81 GLY A CA 1
ATOM 616 C C . GLY A 1 81 ? -16.529 3.291 18.104 1.00 91.12 81 GLY A C 1
ATOM 617 O O . GLY A 1 81 ? -16.565 2.865 19.258 1.00 91.12 81 GLY A O 1
ATOM 618 N N . PHE A 1 82 ? -15.399 3.315 17.390 1.00 92.62 82 PHE A N 1
ATOM 619 C CA . PHE A 1 82 ? -14.091 3.057 17.998 1.00 92.62 82 PHE A CA 1
ATOM 620 C C . PHE A 1 82 ? -13.608 4.289 18.771 1.00 92.62 82 PHE A C 1
ATOM 622 O O . PHE A 1 82 ? -13.846 5.423 18.354 1.00 92.62 82 PHE A O 1
ATOM 629 N N . SER A 1 83 ? -12.935 4.083 19.907 1.00 93.50 83 SER A N 1
ATOM 630 C CA . SER A 1 83 ? -12.440 5.214 20.697 1.00 93.50 83 SER A CA 1
ATOM 631 C C . SER A 1 83 ? -11.290 5.928 19.967 1.00 93.50 83 SER A C 1
ATOM 633 O O . SER A 1 83 ? -10.494 5.263 19.293 1.00 93.50 83 SER A O 1
ATOM 635 N N . PRO A 1 84 ? -11.152 7.259 20.111 1.00 95.44 84 PRO A N 1
ATOM 636 C CA . PRO A 1 84 ? -10.030 7.998 19.535 1.00 95.44 84 PRO A CA 1
ATOM 637 C C . PRO A 1 84 ? -8.657 7.443 19.938 1.00 95.44 84 PRO A C 1
ATOM 639 O O . PRO A 1 84 ? -7.734 7.445 19.130 1.00 95.44 84 PRO A O 1
ATOM 642 N N . GLU A 1 85 ? -8.513 6.924 21.159 1.00 95.06 85 GLU A N 1
ATOM 643 C CA . GLU A 1 85 ? -7.270 6.318 21.649 1.00 95.06 85 GLU A CA 1
ATOM 644 C C . GLU A 1 85 ? -6.920 5.043 20.877 1.00 95.06 85 GLU A C 1
ATOM 646 O O . GLU A 1 85 ? -5.773 4.863 20.473 1.00 95.06 85 GLU A O 1
ATOM 651 N N . CYS A 1 86 ? -7.906 4.176 20.631 1.00 94.31 86 CYS A N 1
AT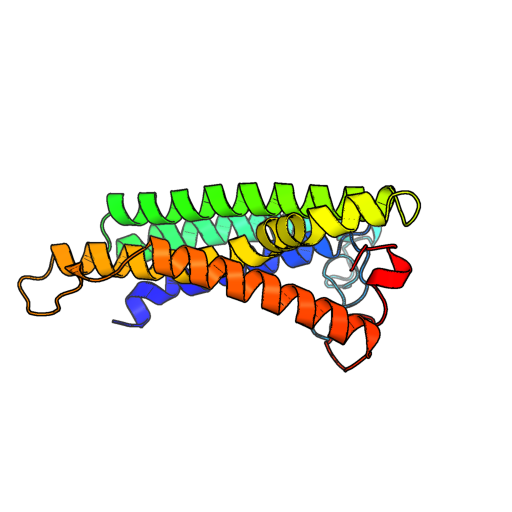OM 652 C CA . CYS A 1 86 ? -7.713 2.965 19.837 1.00 94.31 86 CYS A CA 1
ATOM 653 C C . CYS A 1 86 ? -7.370 3.297 18.381 1.00 94.31 86 CYS A C 1
ATOM 655 O O . CYS A 1 86 ? -6.442 2.725 17.809 1.00 94.31 86 CYS A O 1
ATOM 657 N N . VAL A 1 87 ? -8.080 4.260 17.792 1.00 96.81 87 VAL A N 1
ATOM 658 C CA . VAL A 1 87 ? -7.818 4.707 16.419 1.00 96.81 87 VAL A CA 1
ATOM 659 C C . VAL A 1 87 ? -6.418 5.317 16.300 1.00 96.81 87 VAL A C 1
ATOM 661 O O . VAL A 1 87 ? -5.704 5.018 15.347 1.00 96.81 87 VAL A O 1
ATOM 664 N N . ASN A 1 88 ? -5.971 6.087 17.295 1.00 96.69 88 ASN A N 1
ATOM 665 C CA . ASN A 1 88 ? -4.610 6.623 17.342 1.00 96.69 88 ASN A CA 1
ATOM 666 C C . ASN A 1 88 ? -3.549 5.507 17.417 1.00 96.69 88 ASN A C 1
ATOM 668 O O . ASN A 1 88 ? -2.561 5.550 16.684 1.00 96.69 88 ASN A O 1
ATOM 672 N N . GLN A 1 89 ? -3.772 4.464 18.227 1.00 96.00 89 GLN A N 1
ATOM 673 C CA . GLN A 1 89 ? -2.883 3.294 18.259 1.00 96.00 89 GLN A CA 1
ATOM 674 C C . GLN A 1 89 ? -2.770 2.628 16.881 1.00 96.00 89 GLN A C 1
ATOM 676 O O . GLN A 1 89 ? -1.662 2.368 16.419 1.00 96.00 89 GLN A O 1
ATOM 681 N N . VAL A 1 90 ? -3.897 2.415 16.194 1.00 97.12 90 VAL A N 1
ATOM 682 C CA . VAL A 1 90 ? -3.922 1.846 14.837 1.00 97.12 90 VAL A CA 1
ATOM 683 C C . VAL A 1 90 ? -3.159 2.725 13.844 1.00 97.12 90 VAL A C 1
ATOM 685 O O . VAL A 1 90 ? -2.298 2.224 13.127 1.00 97.12 90 VAL A O 1
ATOM 688 N N . VAL A 1 91 ? -3.423 4.034 13.821 1.00 96.94 91 VAL A N 1
ATOM 689 C CA . VAL A 1 91 ? -2.742 4.975 12.913 1.00 96.94 91 VAL A CA 1
ATOM 690 C C . VAL A 1 91 ? -1.238 5.038 13.195 1.00 96.94 91 VAL A C 1
ATOM 692 O O . VAL A 1 91 ? -0.441 5.125 12.259 1.00 96.94 91 VAL A O 1
ATOM 695 N N . THR A 1 92 ? -0.831 4.949 14.462 1.00 97.06 92 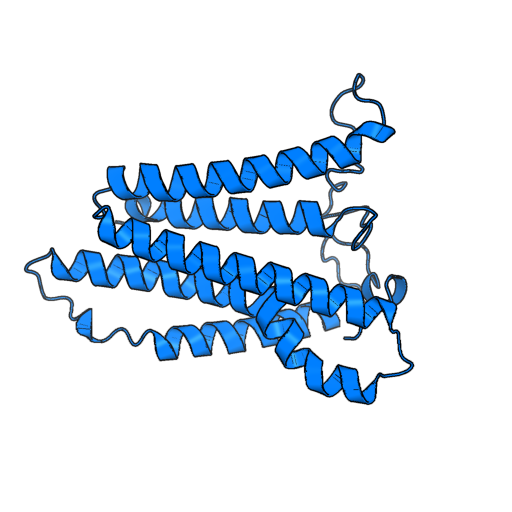THR A N 1
ATOM 696 C CA . THR A 1 92 ? 0.583 4.914 14.856 1.00 97.06 92 THR A CA 1
ATOM 697 C C . THR A 1 92 ? 1.273 3.653 14.333 1.00 97.06 92 THR A C 1
ATOM 699 O O . THR A 1 92 ? 2.319 3.763 13.697 1.00 97.06 92 THR A O 1
ATOM 702 N N . GLU A 1 93 ? 0.684 2.468 14.530 1.00 96.69 93 GLU A N 1
ATOM 703 C CA . GLU A 1 93 ? 1.235 1.201 14.016 1.00 96.69 93 GLU A CA 1
ATOM 704 C C . GLU A 1 93 ? 1.351 1.215 12.483 1.00 96.69 93 GLU A C 1
ATOM 706 O O . GLU A 1 93 ? 2.367 0.786 11.930 1.00 96.69 93 GLU A O 1
ATOM 711 N N . ILE A 1 94 ? 0.351 1.774 11.788 1.00 97.44 94 ILE A N 1
ATOM 712 C CA . ILE A 1 94 ? 0.391 1.944 10.329 1.00 97.44 94 ILE A CA 1
ATOM 713 C C . ILE A 1 94 ? 1.530 2.875 9.926 1.00 97.44 94 ILE A C 1
ATOM 715 O O . ILE A 1 94 ? 2.301 2.543 9.030 1.00 97.44 94 ILE A O 1
ATOM 719 N N . SER A 1 95 ? 1.668 4.020 10.593 1.00 96.38 95 SER A N 1
ATOM 720 C CA . SER A 1 95 ? 2.692 5.018 10.264 1.00 96.38 95 SER A CA 1
ATOM 721 C C . SER A 1 95 ? 4.110 4.471 10.448 1.00 96.38 95 SER A C 1
ATOM 723 O O . SER A 1 95 ? 4.968 4.690 9.595 1.00 96.38 95 SER A O 1
ATOM 725 N N . LEU A 1 96 ? 4.351 3.721 11.528 1.00 96.69 96 LEU A N 1
ATOM 726 C CA . LEU A 1 96 ? 5.632 3.050 11.768 1.00 96.69 96 LEU A CA 1
ATOM 727 C C . LEU A 1 96 ? 5.905 1.966 10.716 1.00 96.69 96 LEU A C 1
ATOM 729 O O . LEU A 1 96 ? 7.012 1.885 10.194 1.00 96.69 96 LEU A O 1
A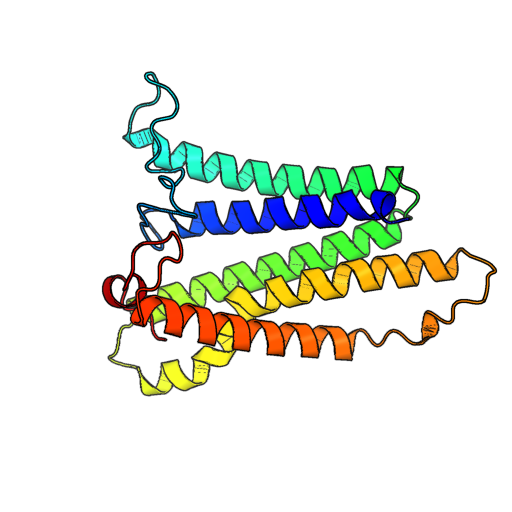TOM 733 N N . SER A 1 97 ? 4.889 1.192 10.333 1.00 95.94 97 SER A N 1
ATOM 734 C CA . SER A 1 97 ? 5.038 0.173 9.287 1.00 95.94 97 SER A CA 1
ATOM 735 C C . SER A 1 97 ? 5.304 0.790 7.909 1.00 95.94 97 SER A C 1
ATOM 737 O O . SER A 1 97 ? 6.117 0.269 7.156 1.00 95.94 97 SER A O 1
ATOM 739 N N . MET A 1 98 ? 4.676 1.925 7.583 1.00 95.25 98 MET A N 1
ATOM 740 C CA . MET A 1 98 ? 4.964 2.690 6.360 1.00 95.25 98 MET A CA 1
ATOM 741 C C . MET A 1 98 ? 6.396 3.234 6.347 1.00 95.25 98 MET A C 1
ATOM 743 O O . MET A 1 98 ? 7.046 3.230 5.305 1.00 95.25 98 MET A O 1
ATOM 747 N N . HIS A 1 99 ? 6.913 3.670 7.499 1.00 96.56 99 HIS A N 1
ATOM 748 C CA . HIS A 1 99 ? 8.317 4.055 7.626 1.00 96.56 99 HIS A CA 1
ATOM 749 C C . HIS A 1 99 ? 9.258 2.880 7.323 1.00 96.56 99 HIS A C 1
ATOM 751 O O . HIS A 1 99 ? 10.185 3.038 6.527 1.00 96.56 99 HIS A O 1
ATOM 757 N N . ASP A 1 100 ? 8.984 1.703 7.891 1.00 96.94 100 ASP A N 1
ATOM 758 C CA . ASP A 1 100 ? 9.762 0.490 7.625 1.00 96.94 100 ASP A CA 1
ATOM 759 C C . ASP A 1 100 ? 9.677 0.065 6.145 1.00 96.94 100 ASP A C 1
ATOM 761 O O . ASP A 1 100 ? 10.689 -0.301 5.553 1.00 96.94 100 ASP A O 1
ATOM 765 N N . LEU A 1 101 ? 8.511 0.195 5.503 1.00 95.50 101 LEU A N 1
ATOM 766 C CA . LEU A 1 101 ? 8.352 -0.079 4.068 1.00 95.50 101 LEU A CA 1
ATOM 767 C C . LEU A 1 101 ? 9.231 0.826 3.202 1.00 95.50 101 LEU A C 1
ATOM 769 O O . LEU A 1 101 ? 9.895 0.345 2.287 1.00 95.50 101 LEU A O 1
ATOM 773 N N . CYS A 1 102 ? 9.302 2.122 3.516 1.00 96.12 102 CYS A N 1
ATOM 774 C CA . CYS A 1 102 ? 10.204 3.048 2.827 1.00 96.12 102 CYS A CA 1
ATOM 775 C C . CYS A 1 102 ? 11.681 2.662 3.006 1.00 96.12 102 CYS A C 1
ATOM 777 O O . CYS A 1 102 ? 12.474 2.815 2.074 1.00 96.12 102 CYS A O 1
ATOM 779 N N . ILE A 1 103 ? 12.062 2.162 4.189 1.00 96.06 103 ILE A N 1
ATOM 780 C CA . ILE A 1 103 ? 13.408 1.624 4.424 1.00 96.06 103 ILE A CA 1
ATOM 781 C C . ILE A 1 103 ? 13.638 0.402 3.532 1.00 96.06 103 ILE A C 1
ATOM 783 O O . ILE A 1 103 ? 14.645 0.365 2.828 1.00 96.06 103 ILE A O 1
ATOM 787 N N . GLY A 1 104 ? 12.699 -0.547 3.513 1.00 94.19 104 GLY A N 1
ATOM 788 C CA . GLY A 1 104 ? 12.768 -1.745 2.674 1.00 94.19 104 GLY A CA 1
ATOM 789 C C . GLY A 1 104 ? 12.925 -1.416 1.192 1.00 94.19 104 GLY A C 1
ATOM 790 O O . GLY A 1 104 ? 13.830 -1.940 0.550 1.00 94.19 104 GLY A O 1
ATOM 791 N N . GLN A 1 105 ? 12.132 -0.472 0.680 1.00 94.50 105 GLN A N 1
ATOM 792 C CA . GLN A 1 105 ? 12.233 -0.011 -0.707 1.00 94.50 105 GLN A CA 1
ATOM 793 C C . GLN A 1 105 ? 13.607 0.594 -1.016 1.00 94.50 105 GLN A C 1
ATOM 795 O O . GLN A 1 105 ? 14.196 0.333 -2.058 1.00 94.50 105 GLN A O 1
ATOM 800 N N . MET A 1 106 ? 14.163 1.394 -0.103 1.00 94.19 106 MET A N 1
ATOM 801 C CA . MET A 1 106 ? 15.501 1.961 -0.290 1.00 94.19 106 MET A CA 1
ATOM 802 C C . MET A 1 106 ? 16.598 0.889 -0.243 1.00 94.19 106 MET A C 1
ATOM 804 O O . MET A 1 106 ? 17.591 1.008 -0.961 1.00 94.19 106 MET A O 1
ATOM 808 N N . MET A 1 107 ? 16.456 -0.132 0.608 1.00 92.25 107 MET A N 1
ATOM 809 C CA . MET A 1 107 ? 17.387 -1.264 0.644 1.00 92.25 107 MET A CA 1
ATOM 810 C C . MET A 1 107 ? 17.374 -2.018 -0.688 1.00 92.25 107 MET A C 1
ATOM 812 O O . MET A 1 107 ? 18.437 -2.263 -1.248 1.00 92.25 107 MET A O 1
ATOM 816 N N . ASP A 1 108 ? 16.185 -2.286 -1.220 1.00 90.38 108 ASP A N 1
ATOM 817 C CA . ASP A 1 108 ? 15.984 -2.969 -2.496 1.00 90.38 108 ASP A CA 1
ATOM 818 C C . ASP A 1 108 ? 16.591 -2.199 -3.684 1.00 90.38 108 ASP A C 1
ATOM 820 O O . ASP A 1 108 ? 17.433 -2.718 -4.416 1.00 90.38 108 ASP A O 1
ATOM 824 N N . LEU A 1 109 ? 16.296 -0.899 -3.802 1.00 90.50 109 LEU A N 1
ATOM 825 C CA . LEU A 1 109 ? 16.879 -0.045 -4.847 1.00 90.50 109 LEU A CA 1
ATOM 826 C C . LEU A 1 109 ? 18.414 0.022 -4.763 1.00 90.50 109 LEU A C 1
ATOM 828 O O . LEU A 1 109 ? 19.108 0.084 -5.781 1.00 90.50 109 LEU A O 1
ATOM 832 N N . ARG A 1 110 ? 18.975 0.016 -3.546 1.00 89.44 110 ARG A N 1
ATOM 833 C CA . ARG A 1 110 ? 20.431 -0.021 -3.339 1.00 89.44 110 ARG A CA 1
ATOM 834 C C . ARG A 1 110 ? 21.026 -1.365 -3.729 1.00 89.44 110 ARG A C 1
ATOM 836 O O . ARG A 1 110 ? 22.084 -1.368 -4.355 1.00 89.44 110 ARG A O 1
ATOM 843 N N . ALA A 1 111 ? 20.368 -2.466 -3.376 1.00 86.50 111 ALA A N 1
ATOM 844 C CA . ALA A 1 111 ? 20.765 -3.810 -3.774 1.00 86.50 111 ALA A CA 1
ATOM 845 C C . ALA A 1 111 ? 20.833 -3.924 -5.303 1.00 86.50 111 ALA A C 1
ATOM 847 O O . ALA A 1 111 ? 21.875 -4.300 -5.843 1.00 86.50 111 ALA A O 1
ATOM 848 N N . ALA A 1 112 ? 19.782 -3.472 -5.993 1.00 85.31 112 ALA A N 1
ATOM 849 C CA . ALA A 1 112 ? 19.729 -3.424 -7.451 1.00 85.31 112 ALA A CA 1
ATOM 850 C C . ALA A 1 112 ? 20.852 -2.559 -8.058 1.00 85.31 112 ALA A C 1
ATOM 852 O O . ALA A 1 112 ? 21.498 -2.949 -9.031 1.00 85.31 112 ALA A O 1
ATOM 853 N N . HIS A 1 113 ? 21.157 -1.406 -7.447 1.00 85.31 113 HIS A N 1
ATOM 854 C CA . HIS A 1 113 ? 22.240 -0.529 -7.904 1.00 85.31 113 HIS A CA 1
ATOM 855 C C . HIS A 1 113 ? 23.644 -1.128 -7.719 1.00 85.31 113 HIS A C 1
ATOM 857 O O . HIS A 1 113 ? 24.512 -0.916 -8.565 1.00 85.31 113 HIS A O 1
ATOM 863 N N . MET A 1 114 ? 23.893 -1.849 -6.620 1.00 82.44 114 MET A N 1
ATOM 864 C CA . MET A 1 114 ? 25.178 -2.525 -6.385 1.00 82.44 114 MET A CA 1
ATOM 865 C C . MET A 1 114 ? 25.396 -3.702 -7.345 1.00 82.44 114 MET A C 1
ATOM 867 O O . MET A 1 114 ? 26.542 -4.061 -7.626 1.00 82.44 114 MET A O 1
ATOM 871 N N . GLY A 1 115 ? 24.310 -4.288 -7.856 1.00 70.75 115 GLY A N 1
ATOM 872 C CA . GLY A 1 115 ? 24.340 -5.401 -8.793 1.00 70.75 115 GLY A CA 1
ATOM 873 C C . GLY A 1 115 ? 24.968 -6.673 -8.210 1.00 70.75 115 GLY A C 1
ATOM 874 O O . GLY A 1 115 ? 25.214 -6.816 -7.012 1.00 70.75 115 GLY A O 1
ATOM 875 N N . MET A 1 116 ? 25.269 -7.630 -9.088 1.00 69.00 116 MET A N 1
ATOM 876 C CA . MET A 1 116 ? 25.729 -8.972 -8.701 1.00 69.00 116 MET A CA 1
ATOM 877 C C . MET A 1 116 ? 27.151 -9.033 -8.112 1.00 69.00 116 MET A C 1
ATOM 879 O O . MET A 1 116 ? 27.589 -10.107 -7.695 1.00 69.00 116 MET A O 1
ATOM 883 N N . GLU A 1 117 ? 27.885 -7.918 -8.045 1.00 71.69 117 GLU A N 1
ATOM 884 C CA . GLU A 1 117 ? 29.263 -7.887 -7.525 1.00 71.69 117 GLU A CA 1
ATOM 885 C C . GLU A 1 117 ? 29.350 -8.256 -6.036 1.00 71.69 117 GLU A C 1
ATOM 887 O O . GLU A 1 117 ? 30.361 -8.801 -5.593 1.00 71.69 117 GLU A O 1
ATOM 892 N N . ARG A 1 118 ? 28.275 -8.026 -5.270 1.00 72.69 118 ARG A N 1
ATOM 893 C CA . ARG A 1 118 ? 28.171 -8.367 -3.840 1.00 72.69 118 ARG A CA 1
ATOM 894 C C . ARG A 1 118 ? 27.114 -9.426 -3.547 1.00 72.69 118 ARG A C 1
ATOM 896 O O . ARG A 1 118 ? 26.577 -9.474 -2.445 1.00 72.69 118 ARG A O 1
ATOM 903 N N . LYS A 1 119 ? 26.823 -10.297 -4.519 1.00 69.88 119 LYS A N 1
ATOM 904 C CA . LYS A 1 119 ? 25.729 -11.280 -4.438 1.00 69.88 119 LYS A CA 1
ATOM 905 C C . LYS A 1 119 ? 25.674 -12.035 -3.103 1.00 69.88 119 LYS A C 1
ATOM 907 O O . LYS A 1 119 ? 24.603 -12.169 -2.537 1.00 69.88 119 LYS A O 1
ATOM 912 N N . ASN A 1 120 ? 26.811 -12.500 -2.585 1.00 73.25 120 ASN A N 1
ATOM 913 C CA . ASN A 1 120 ? 26.833 -13.267 -1.334 1.00 73.25 120 ASN A CA 1
ATOM 914 C C . ASN A 1 120 ? 26.472 -12.426 -0.097 1.00 73.25 120 ASN A C 1
ATOM 916 O O . ASN A 1 120 ? 25.806 -12.948 0.782 1.00 73.25 120 ASN A O 1
ATOM 920 N N . GLU A 1 121 ? 26.877 -11.151 -0.038 1.00 73.31 121 GLU A N 1
ATOM 921 C CA . GLU A 1 121 ? 26.474 -10.233 1.046 1.00 73.31 121 GLU A CA 1
ATOM 922 C C . GLU A 1 121 ? 24.974 -9.910 0.943 1.00 73.31 121 GLU A C 1
ATOM 924 O O . GLU A 1 121 ? 24.276 -9.856 1.946 1.00 73.31 121 GLU A O 1
ATOM 929 N N . LEU A 1 122 ? 24.468 -9.759 -0.285 1.00 73.38 122 LEU A N 1
ATOM 930 C CA . LEU A 1 122 ? 23.069 -9.429 -0.566 1.00 73.38 122 LEU A CA 1
ATOM 931 C C . LEU A 1 122 ? 22.111 -10.587 -0.255 1.00 73.38 122 LEU A C 1
ATOM 933 O O . LEU A 1 122 ? 21.022 -10.342 0.250 1.00 73.38 122 LEU A O 1
ATOM 937 N N . LEU A 1 123 ? 22.523 -11.838 -0.497 1.00 72.38 123 LEU A N 1
ATOM 938 C CA . LEU A 1 123 ? 21.734 -13.032 -0.163 1.00 72.38 123 LEU A CA 1
ATOM 939 C C . LEU A 1 123 ? 21.423 -13.123 1.339 1.00 72.38 123 LEU A C 1
ATOM 941 O O . LEU A 1 123 ? 20.321 -13.529 1.701 1.00 72.38 123 LEU A O 1
ATOM 945 N N . ASP A 1 124 ? 22.355 -12.705 2.199 1.00 73.44 124 ASP A N 1
ATOM 946 C CA . ASP A 1 124 ? 22.149 -12.675 3.653 1.00 73.44 124 ASP A CA 1
ATOM 947 C C . ASP A 1 124 ? 21.184 -11.546 4.083 1.00 73.44 124 ASP A C 1
ATOM 949 O O . ASP A 1 124 ? 20.599 -11.601 5.167 1.00 73.44 124 ASP A O 1
ATOM 953 N N . GLU A 1 125 ? 20.983 -10.532 3.233 1.00 85.00 125 GLU A N 1
ATOM 954 C CA . GLU A 1 125 ? 20.081 -9.401 3.474 1.00 85.00 125 GLU A CA 1
ATOM 955 C C . GLU A 1 125 ? 18.687 -9.582 2.849 1.00 85.00 125 GLU A C 1
ATOM 957 O O . GLU A 1 125 ? 17.765 -8.859 3.234 1.00 85.00 125 GLU A O 1
ATOM 962 N N . LEU A 1 126 ? 18.489 -10.550 1.943 1.00 84.25 126 LEU A N 1
ATOM 963 C CA . LEU A 1 126 ? 17.221 -10.733 1.219 1.00 84.25 126 LEU A CA 1
ATOM 964 C C . LEU A 1 126 ? 16.024 -10.940 2.145 1.00 84.25 126 LEU A C 1
ATOM 966 O O . LEU A 1 126 ? 14.996 -10.293 1.962 1.00 84.25 126 LEU A O 1
ATOM 970 N N . ASP A 1 127 ? 16.160 -11.762 3.187 1.00 87.44 127 ASP A N 1
ATOM 971 C CA . ASP A 1 127 ? 15.092 -11.956 4.175 1.00 87.44 127 ASP A CA 1
ATOM 972 C C . ASP A 1 127 ? 14.726 -10.641 4.880 1.00 87.44 127 ASP A C 1
ATOM 974 O O . ASP A 1 127 ? 13.561 -10.394 5.204 1.00 87.44 127 ASP A O 1
ATOM 978 N N . HIS A 1 128 ? 15.718 -9.777 5.116 1.00 91.00 128 HIS A N 1
ATOM 979 C CA . HIS A 1 128 ? 15.516 -8.477 5.745 1.00 91.00 128 HIS A CA 1
ATOM 980 C C . HIS A 1 128 ? 14.861 -7.482 4.780 1.00 91.00 128 HIS A C 1
ATOM 982 O O . HIS A 1 128 ? 13.943 -6.766 5.181 1.00 91.00 128 HIS A O 1
ATOM 988 N N . ILE A 1 129 ? 15.272 -7.469 3.508 1.00 91.75 129 ILE A N 1
ATOM 989 C CA . ILE A 1 129 ? 14.625 -6.681 2.450 1.00 91.75 129 ILE A CA 1
ATOM 990 C C . ILE A 1 129 ? 13.171 -7.131 2.289 1.00 91.75 129 ILE A C 1
ATOM 992 O O . ILE A 1 129 ? 12.270 -6.304 2.404 1.00 91.75 129 ILE A O 1
ATOM 996 N N . ALA A 1 130 ? 12.920 -8.431 2.121 1.00 91.62 130 ALA A N 1
ATOM 997 C CA . ALA A 1 130 ? 11.583 -9.001 1.970 1.00 91.62 130 ALA A CA 1
ATOM 998 C C . ALA A 1 130 ? 10.692 -8.710 3.185 1.00 91.62 130 ALA A C 1
ATOM 1000 O O . ALA A 1 130 ? 9.521 -8.344 3.040 1.00 91.62 130 ALA A O 1
ATOM 1001 N N . TRP A 1 131 ? 11.241 -8.807 4.401 1.00 93.25 131 TRP A N 1
ATOM 1002 C CA . TRP A 1 131 ? 10.521 -8.410 5.606 1.00 93.25 131 TRP A CA 1
ATOM 1003 C C . TRP A 1 131 ? 10.144 -6.927 5.563 1.00 93.25 131 TRP A C 1
ATOM 1005 O O . TRP A 1 131 ? 8.967 -6.605 5.721 1.00 93.25 131 TRP A O 1
ATOM 1015 N N . PHE A 1 132 ? 11.093 -6.020 5.335 1.00 95.56 132 PHE A N 1
ATOM 1016 C CA . PHE A 1 132 ? 10.810 -4.587 5.388 1.00 95.56 132 PHE A CA 1
ATOM 1017 C C . PHE A 1 132 ? 9.932 -4.112 4.226 1.00 95.56 132 PHE A C 1
ATOM 1019 O O . PHE A 1 132 ? 8.974 -3.393 4.485 1.00 95.56 132 PHE A O 1
ATOM 1026 N N . LYS A 1 133 ? 10.204 -4.536 2.983 1.00 91.69 133 LYS A N 1
ATOM 1027 C CA . LYS A 1 133 ? 9.497 -4.116 1.756 1.00 91.69 133 LYS A CA 1
ATOM 1028 C C . LYS A 1 133 ? 8.096 -4.720 1.628 1.00 91.69 133 LYS A C 1
ATOM 1030 O O . LYS A 1 133 ? 7.193 -4.050 1.137 1.00 91.69 133 LYS A O 1
ATOM 1035 N N . THR A 1 134 ? 7.891 -5.950 2.099 1.00 92.12 134 THR A N 1
ATOM 1036 C CA . THR A 1 134 ? 6.633 -6.685 1.868 1.00 92.12 134 THR A CA 1
ATOM 1037 C C . THR A 1 134 ? 6.034 -7.219 3.162 1.00 92.12 134 THR A C 1
ATOM 1039 O O . THR A 1 134 ? 4.842 -7.041 3.427 1.00 92.12 134 THR A O 1
ATOM 1042 N N . GLY A 1 135 ? 6.845 -7.820 4.034 1.00 93.81 135 GLY A N 1
ATOM 1043 C CA . GLY A 1 135 ? 6.358 -8.386 5.292 1.00 93.81 135 GLY A CA 1
ATOM 1044 C C . GLY A 1 135 ? 5.724 -7.374 6.231 1.00 93.81 135 GLY A C 1
ATOM 1045 O O . GLY A 1 135 ? 4.695 -7.684 6.821 1.00 93.81 135 GLY A O 1
ATOM 1046 N N . LYS A 1 136 ? 6.241 -6.146 6.309 1.00 95.81 136 LYS A N 1
ATOM 1047 C CA . LYS A 1 136 ? 5.635 -5.072 7.109 1.00 95.81 136 LYS A CA 1
ATOM 1048 C C . LYS A 1 136 ? 4.235 -4.703 6.629 1.00 95.81 136 LYS A C 1
ATOM 1050 O O . LYS A 1 136 ? 3.365 -4.463 7.463 1.00 95.81 136 LYS A O 1
ATOM 1055 N N . ALA A 1 137 ? 3.989 -4.730 5.317 1.00 94.56 137 ALA A N 1
ATOM 1056 C CA . ALA A 1 137 ? 2.664 -4.486 4.746 1.00 94.56 137 ALA A CA 1
ATOM 1057 C C . ALA A 1 137 ? 1.673 -5.609 5.103 1.00 94.56 137 ALA A C 1
ATOM 1059 O O . ALA A 1 137 ? 0.528 -5.330 5.463 1.00 94.56 137 ALA A O 1
ATOM 1060 N N . ILE A 1 138 ? 2.111 -6.873 5.066 1.00 95.44 138 ILE A N 1
ATOM 1061 C CA . ILE A 1 138 ? 1.274 -8.017 5.467 1.00 95.44 138 ILE A CA 1
ATOM 1062 C C . ILE A 1 138 ? 1.055 -8.043 6.987 1.00 95.44 138 ILE A C 1
ATOM 1064 O O . ILE A 1 138 ? -0.050 -8.295 7.464 1.00 95.44 138 ILE A O 1
ATOM 1068 N N . GLU A 1 139 ? 2.084 -7.747 7.773 1.00 96.25 139 GLU A N 1
ATOM 1069 C CA . GLU A 1 139 ? 2.001 -7.668 9.230 1.00 96.25 139 GLU A CA 1
ATOM 1070 C C . GLU A 1 139 ? 0.935 -6.663 9.671 1.00 96.25 139 GLU A C 1
ATOM 1072 O O . GLU A 1 139 ? 0.071 -6.992 10.490 1.00 96.25 139 GLU A O 1
ATOM 1077 N N . ILE A 1 140 ? 0.942 -5.459 9.095 1.00 96.44 140 ILE A N 1
ATOM 1078 C CA . ILE A 1 140 ? 0.049 -4.395 9.545 1.00 96.44 140 ILE A CA 1
ATOM 1079 C C . ILE A 1 140 ? -1.429 -4.669 9.217 1.00 96.44 140 ILE A C 1
ATOM 1081 O O . ILE A 1 140 ? -2.300 -4.322 10.023 1.00 96.44 140 ILE A O 1
ATOM 1085 N N . VAL A 1 141 ? -1.737 -5.356 8.106 1.00 95.75 141 VAL A N 1
ATOM 1086 C CA . VAL A 1 141 ? -3.123 -5.758 7.782 1.00 95.75 141 VAL A CA 1
ATOM 1087 C C . VAL A 1 141 ? -3.656 -6.843 8.722 1.00 95.75 141 VAL A C 1
ATOM 1089 O O . VAL A 1 141 ? -4.869 -6.977 8.867 1.00 95.75 141 VAL A O 1
ATOM 1092 N N . LEU A 1 142 ? -2.776 -7.590 9.397 1.00 95.62 142 LEU A N 1
ATOM 1093 C CA . LEU A 1 142 ? -3.154 -8.584 10.405 1.00 95.62 142 LEU A CA 1
ATOM 1094 C C . LEU A 1 142 ? -3.213 -7.985 11.821 1.00 95.62 142 LEU A C 1
ATOM 1096 O O . LEU A 1 142 ? -4.111 -8.313 12.598 1.00 95.62 142 LEU A O 1
ATOM 1100 N N . ILE A 1 143 ? -2.277 -7.093 12.159 1.00 95.62 143 ILE A N 1
ATOM 1101 C CA . ILE A 1 143 ? -2.160 -6.466 13.486 1.00 95.62 143 ILE A CA 1
ATOM 1102 C C . ILE A 1 143 ? -3.286 -5.466 13.752 1.00 95.62 143 ILE A C 1
ATOM 1104 O O . ILE A 1 143 ? -3.879 -5.469 14.833 1.00 95.62 143 ILE A O 1
ATOM 1108 N N . THR A 1 144 ? -3.608 -4.606 12.788 1.00 95.62 144 THR A N 1
ATOM 1109 C CA . THR A 1 144 ? -4.537 -3.491 13.033 1.00 95.62 144 THR A CA 1
ATOM 1110 C C . THR A 1 144 ? -5.975 -3.932 13.328 1.00 95.62 144 THR A C 1
ATOM 1112 O O . THR A 1 144 ? -6.558 -3.393 14.275 1.00 95.62 144 THR A O 1
ATOM 1115 N N . PRO A 1 145 ? -6.559 -4.956 12.667 1.00 93.69 145 PRO A N 1
ATOM 1116 C CA . PRO A 1 145 ? -7.866 -5.477 13.067 1.00 93.69 145 PRO A CA 1
ATOM 1117 C C . PRO A 1 145 ? -7.840 -6.138 14.450 1.00 93.69 145 PRO A C 1
ATOM 1119 O O . PRO A 1 145 ? -8.823 -6.053 15.186 1.00 93.69 145 PRO A O 1
ATOM 1122 N N . ALA A 1 146 ? -6.724 -6.774 14.825 1.00 92.56 146 ALA A N 1
ATOM 1123 C CA . ALA A 1 146 ? -6.563 -7.388 16.139 1.00 92.56 146 ALA A CA 1
ATOM 1124 C C . ALA A 1 146 ? -6.580 -6.332 17.258 1.00 92.56 146 ALA A C 1
ATOM 1126 O O . ALA A 1 146 ? -7.281 -6.509 18.255 1.00 92.56 146 ALA A O 1
ATOM 1127 N N . ILE A 1 147 ? -5.900 -5.198 17.054 1.00 92.38 147 ILE A N 1
ATOM 1128 C CA . ILE A 1 147 ? -5.938 -4.046 17.970 1.00 92.38 147 ILE A CA 1
ATOM 1129 C C . ILE A 1 147 ? -7.372 -3.515 18.123 1.00 92.38 147 ILE A C 1
ATOM 1131 O O . ILE A 1 147 ? -7.846 -3.342 19.251 1.00 92.38 147 ILE A O 1
ATOM 1135 N N . LEU A 1 148 ? -8.092 -3.319 17.009 1.00 91.81 148 LEU A N 1
ATOM 1136 C CA . LEU A 1 148 ? -9.493 -2.877 17.038 1.00 91.81 148 LEU A CA 1
ATOM 1137 C C . LEU A 1 148 ? -10.386 -3.853 17.820 1.00 91.81 148 LEU A C 1
ATOM 1139 O O . LEU A 1 148 ? -11.197 -3.430 18.646 1.00 91.81 148 LEU A O 1
ATOM 1143 N N . ALA A 1 149 ? -10.227 -5.160 17.594 1.00 88.38 149 ALA A N 1
ATOM 1144 C CA . ALA A 1 149 ? -11.008 -6.193 18.271 1.00 88.38 149 ALA A CA 1
ATOM 1145 C C . ALA A 1 149 ? -10.747 -6.221 19.786 1.00 88.38 149 ALA A C 1
ATOM 1147 O O . ALA A 1 149 ? -11.690 -6.311 20.577 1.00 88.38 149 ALA A O 1
ATOM 1148 N N . MET A 1 150 ?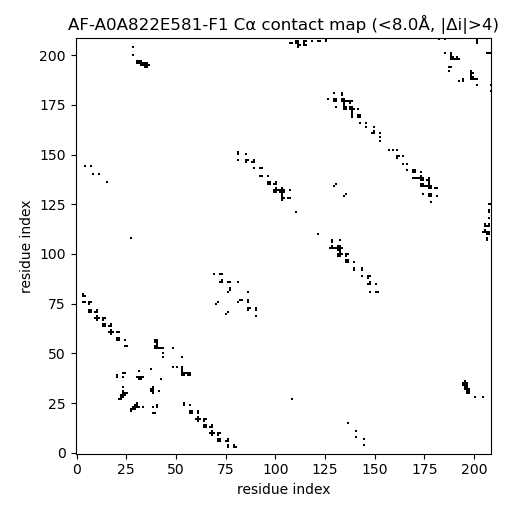 -9.483 -6.097 20.201 1.00 84.50 150 MET A N 1
ATOM 1149 C CA . MET A 1 150 ? -9.104 -6.051 21.616 1.00 84.50 150 MET A CA 1
ATOM 1150 C C . MET A 1 150 ? -9.719 -4.840 22.325 1.00 84.50 150 MET A C 1
ATOM 1152 O O . MET A 1 150 ? -10.305 -4.998 23.399 1.00 84.50 150 MET A O 1
ATOM 1156 N N . SER A 1 151 ? -9.670 -3.659 21.700 1.00 80.62 151 SER A N 1
ATOM 1157 C CA . SER A 1 151 ? -10.286 -2.442 22.243 1.00 80.62 151 SER A CA 1
ATOM 1158 C C . SER A 1 151 ? -11.807 -2.561 22.358 1.00 80.62 151 SER A C 1
ATOM 1160 O O . SER A 1 151 ? -12.373 -2.234 23.400 1.00 80.62 151 SER A O 1
ATOM 1162 N N . PHE A 1 152 ? -12.474 -3.113 21.343 1.00 74.88 152 PHE A N 1
ATOM 1163 C CA . PHE A 1 15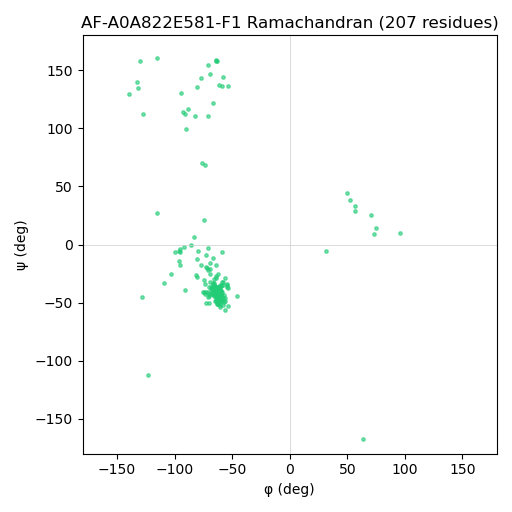2 ? -13.927 -3.289 21.358 1.00 74.88 152 PHE A CA 1
ATOM 1164 C C . PHE A 1 152 ? -14.390 -4.307 22.415 1.00 74.88 152 PHE A C 1
ATOM 1166 O O . PHE A 1 152 ? -15.424 -4.129 23.049 1.00 74.88 152 PHE A O 1
ATOM 1173 N N . SER A 1 153 ? -13.606 -5.357 22.676 1.00 66.69 153 SER A N 1
ATOM 1174 C CA . SER A 1 153 ? -13.938 -6.339 23.721 1.00 66.69 153 SER A CA 1
ATOM 1175 C C . SER A 1 153 ? -13.907 -5.754 25.133 1.00 66.69 153 SER A C 1
ATOM 1177 O O . SER A 1 153 ? -14.660 -6.188 25.998 1.00 66.69 153 SER A O 1
ATOM 1179 N N . SER A 1 154 ? -13.059 -4.746 25.357 1.00 59.81 154 SER A N 1
ATOM 1180 C CA . SER A 1 154 ? -12.922 -4.093 26.658 1.00 59.81 154 SER A CA 1
ATOM 1181 C C . SER A 1 154 ? -14.131 -3.219 27.011 1.00 59.81 154 SER A C 1
ATOM 1183 O O . SER A 1 154 ? -14.363 -2.943 28.187 1.00 59.81 154 SER A O 1
ATOM 1185 N N . SER A 1 155 ? -14.923 -2.817 26.007 1.00 60.88 155 SER A N 1
ATOM 1186 C CA . SER A 1 155 ? -16.129 -2.003 26.179 1.00 60.88 155 SER A CA 1
ATOM 1187 C C . SER A 1 155 ? -17.422 -2.826 26.254 1.00 60.88 155 SER A C 1
ATOM 1189 O O . SER A 1 155 ? -18.425 -2.320 26.762 1.00 60.88 155 SER A O 1
ATOM 1191 N N . LEU A 1 156 ? -17.423 -4.093 25.812 1.00 59.38 156 LEU A N 1
ATOM 1192 C CA . LEU A 1 156 ? -18.579 -4.988 25.925 1.00 59.38 156 LEU A CA 1
ATOM 1193 C C . LEU A 1 156 ? -18.510 -5.859 27.183 1.00 59.38 156 LEU A C 1
ATOM 1195 O O . LEU A 1 156 ? -17.558 -6.587 27.435 1.00 59.38 156 LEU A O 1
ATOM 1199 N N . SER A 1 157 ? -19.606 -5.875 27.936 1.00 54.19 157 SER A N 1
ATOM 1200 C CA . SER A 1 157 ? -19.814 -6.688 29.143 1.00 54.19 157 SER A CA 1
ATOM 1201 C C . SER A 1 157 ? -20.063 -8.185 28.848 1.00 54.19 157 SER A C 1
ATOM 1203 O O . SER A 1 157 ? -20.654 -8.892 29.663 1.00 54.19 157 SER A O 1
ATOM 1205 N N . SER A 1 158 ? -19.662 -8.694 27.679 1.00 52.09 158 SER A N 1
ATOM 1206 C CA . SER A 1 158 ? -20.151 -9.967 27.129 1.00 52.09 158 SER A CA 1
ATOM 1207 C C . SER A 1 158 ? -19.020 -10.924 26.742 1.00 52.09 158 SER A C 1
ATOM 1209 O O . SER A 1 158 ? -18.307 -10.666 25.784 1.00 52.09 158 SER A O 1
ATOM 1211 N N . SER A 1 159 ? -18.916 -12.034 27.487 1.00 51.38 159 SER A N 1
ATOM 1212 C CA . SER A 1 159 ? -18.550 -13.438 27.161 1.00 51.38 159 SER A CA 1
ATOM 1213 C C . SER A 1 159 ? -17.567 -13.847 26.037 1.00 51.38 159 SER A C 1
ATOM 1215 O O . SER A 1 159 ? -17.248 -15.034 25.965 1.00 51.38 159 SER A O 1
ATOM 1217 N N . VAL A 1 160 ? -17.047 -12.965 25.185 1.00 56.72 160 VAL A N 1
ATOM 1218 C CA . VAL A 1 160 ? -16.004 -13.301 24.205 1.00 56.72 160 VAL A CA 1
ATOM 1219 C C . VAL A 1 160 ? -14.646 -13.055 24.855 1.00 56.72 160 VAL A C 1
ATOM 1221 O O . VAL A 1 160 ? -14.274 -11.922 25.146 1.00 56.72 160 VAL A O 1
ATOM 1224 N N . ASN A 1 161 ? -13.895 -14.128 25.099 1.00 55.59 161 ASN A N 1
ATOM 1225 C CA . ASN A 1 161 ? -12.560 -14.066 25.692 1.00 55.59 161 ASN A CA 1
ATOM 1226 C C . ASN A 1 161 ? -11.513 -13.595 24.656 1.00 55.59 161 ASN A C 1
ATOM 1228 O O . ASN A 1 161 ? -10.675 -14.363 24.183 1.00 55.59 161 ASN A O 1
ATOM 1232 N N . VAL A 1 162 ? -11.583 -12.313 24.285 1.00 59.88 162 VAL A N 1
ATOM 1233 C CA . VAL A 1 162 ? -10.614 -11.632 23.401 1.00 59.88 162 VAL A CA 1
ATOM 1234 C C . VAL A 1 162 ? -9.274 -11.378 24.116 1.00 59.88 162 VAL A C 1
ATOM 1236 O O . VAL A 1 162 ? -8.270 -11.088 23.472 1.00 59.88 162 VAL A O 1
ATOM 1239 N N . GLN A 1 163 ? -9.205 -11.607 25.435 1.00 56.38 163 GLN A N 1
ATOM 1240 C CA . GLN A 1 163 ? -7.967 -11.604 26.233 1.00 56.38 163 GLN A CA 1
ATOM 1241 C C . GLN A 1 163 ? -6.914 -12.633 25.762 1.00 56.38 163 GLN A C 1
ATOM 1243 O O . GLN A 1 163 ? -5.793 -12.624 26.262 1.00 56.38 163 GLN A O 1
ATOM 1248 N N . SER A 1 164 ? -7.245 -13.500 24.801 1.00 67.81 164 SER A N 1
ATOM 1249 C CA . SER A 1 164 ? -6.357 -14.527 24.247 1.00 67.81 164 SER A CA 1
ATOM 1250 C C . SER A 1 164 ? -5.613 -14.125 22.964 1.00 67.81 164 SER A C 1
ATOM 1252 O O . SER A 1 164 ? -4.790 -14.906 22.482 1.00 67.81 164 SER A O 1
ATOM 1254 N N . ILE A 1 165 ? -5.857 -12.935 22.395 1.00 80.75 165 ILE A N 1
ATOM 1255 C CA . ILE A 1 165 ? -5.150 -12.504 21.179 1.00 80.75 165 ILE A CA 1
ATOM 1256 C C . ILE A 1 165 ? -3.685 -12.189 21.511 1.00 80.75 165 ILE A C 1
ATOM 1258 O O . ILE A 1 165 ? -3.372 -11.192 22.159 1.00 80.75 165 ILE A O 1
ATOM 1262 N N . ASN A 1 166 ? -2.771 -13.030 21.024 1.00 89.75 166 ASN A N 1
ATOM 1263 C CA . ASN A 1 166 ? -1.333 -12.806 21.130 1.00 89.75 166 ASN A CA 1
ATOM 1264 C C . ASN A 1 166 ? -0.825 -12.014 19.916 1.00 89.75 166 ASN A C 1
ATOM 1266 O O . ASN A 1 166 ? -0.569 -12.585 18.855 1.00 89.75 166 ASN A O 1
ATOM 1270 N N . LEU A 1 167 ? -0.643 -10.701 20.087 1.00 91.06 167 LEU A N 1
ATOM 1271 C CA . LEU A 1 167 ? -0.147 -9.824 19.021 1.00 91.06 167 LEU A CA 1
ATOM 1272 C C . LEU A 1 167 ? 1.236 -10.243 18.501 1.00 91.06 167 LEU A C 1
ATOM 1274 O O . LEU A 1 167 ? 1.489 -10.109 17.311 1.00 91.06 167 LEU A O 1
ATOM 1278 N N . ASN A 1 168 ? 2.112 -10.816 19.334 1.00 93.94 168 ASN A N 1
ATOM 1279 C CA . ASN A 1 168 ? 3.434 -11.263 18.876 1.00 93.94 168 ASN A CA 1
ATOM 1280 C C . ASN A 1 168 ? 3.331 -12.436 17.896 1.00 93.94 168 ASN A C 1
ATOM 1282 O O . ASN A 1 168 ? 4.069 -12.481 16.917 1.00 93.94 168 ASN A O 1
ATOM 1286 N N . SER A 1 169 ? 2.388 -13.356 18.117 1.00 94.69 169 SER A N 1
ATOM 1287 C CA . SER A 1 169 ? 2.127 -14.446 17.171 1.00 94.69 169 SER A CA 1
ATOM 1288 C C . SER A 1 169 ? 1.575 -13.930 15.842 1.00 94.69 169 SER A C 1
ATOM 1290 O O . SER A 1 169 ? 1.908 -14.477 14.796 1.00 94.69 169 SER A O 1
ATOM 1292 N N . ILE A 1 170 ? 0.766 -12.867 15.870 1.00 95.12 170 ILE A N 1
ATOM 1293 C CA . ILE A 1 170 ? 0.254 -12.219 14.655 1.00 95.12 170 ILE A CA 1
ATOM 1294 C C . ILE A 1 170 ? 1.385 -11.518 13.896 1.00 95.12 170 ILE A C 1
ATOM 1296 O O . ILE A 1 170 ? 1.459 -11.654 12.677 1.00 95.12 170 ILE A O 1
ATOM 1300 N N . ARG A 1 171 ? 2.289 -10.823 14.603 1.00 95.19 171 ARG A N 1
ATOM 1301 C CA . ARG A 1 171 ? 3.470 -10.206 13.979 1.00 95.19 171 ARG A CA 1
ATOM 1302 C C . ARG A 1 171 ? 4.343 -11.239 13.284 1.00 95.19 171 ARG A C 1
ATOM 1304 O O . ARG A 1 171 ? 4.682 -11.077 12.117 1.00 95.19 171 ARG A O 1
ATOM 1311 N N . GLU A 1 172 ? 4.633 -12.337 13.975 1.00 94.75 172 GLU A N 1
ATOM 1312 C CA . GLU A 1 172 ? 5.443 -13.415 13.411 1.00 94.75 172 GLU A CA 1
ATOM 1313 C C . GLU A 1 172 ? 4.766 -14.079 12.205 1.00 94.75 172 GLU A C 1
ATOM 1315 O O . GLU A 1 172 ? 5.419 -14.339 11.195 1.00 94.75 172 GLU A O 1
ATOM 1320 N N . LEU A 1 173 ? 3.446 -14.286 12.261 1.00 95.06 173 LEU A N 1
ATOM 1321 C CA . LEU A 1 173 ? 2.681 -14.762 11.110 1.00 95.06 173 LEU A CA 1
ATOM 1322 C C . LEU A 1 173 ? 2.803 -13.800 9.920 1.00 95.06 173 LEU A C 1
ATOM 1324 O O . LEU A 1 173 ? 3.078 -14.247 8.810 1.00 95.06 173 LEU A O 1
ATOM 1328 N N . GLY A 1 174 ? 2.632 -12.496 10.150 1.00 93.94 174 GLY A N 1
ATOM 1329 C CA . GLY A 1 174 ? 2.761 -11.470 9.116 1.00 93.94 174 GLY A CA 1
ATOM 1330 C C . GLY A 1 174 ? 4.144 -11.446 8.473 1.00 93.94 174 GLY A C 1
ATOM 1331 O O . GLY A 1 174 ? 4.247 -11.438 7.248 1.00 93.94 174 GLY A O 1
ATOM 1332 N N . ARG A 1 175 ? 5.202 -11.537 9.288 1.00 93.56 175 ARG A N 1
ATOM 1333 C CA . ARG A 1 175 ? 6.593 -11.626 8.824 1.00 93.56 175 ARG A CA 1
ATOM 1334 C C . ARG A 1 175 ? 6.808 -12.835 7.912 1.00 93.56 175 ARG A C 1
ATOM 1336 O O . ARG A 1 175 ? 7.303 -12.678 6.799 1.00 93.56 175 ARG A O 1
ATOM 1343 N N . LEU A 1 176 ? 6.411 -14.027 8.362 1.00 94.25 176 LEU A N 1
ATOM 1344 C CA . LEU A 1 176 ? 6.583 -15.270 7.602 1.00 94.25 176 LEU A CA 1
ATOM 1345 C C . LEU A 1 176 ? 5.756 -15.279 6.311 1.00 94.25 176 LEU A C 1
ATOM 1347 O O . LEU A 1 176 ? 6.260 -15.678 5.264 1.00 94.25 176 LEU A O 1
ATOM 1351 N N . MET A 1 177 ? 4.504 -14.813 6.367 1.00 94.81 177 MET A N 1
ATOM 1352 C CA . MET A 1 177 ? 3.657 -14.675 5.179 1.00 94.81 177 MET A CA 1
ATOM 1353 C C . MET A 1 177 ? 4.231 -13.663 4.187 1.00 94.81 177 MET A C 1
ATOM 1355 O O . MET A 1 177 ? 4.177 -13.905 2.988 1.00 94.81 177 MET A O 1
ATOM 1359 N N . GLY A 1 178 ? 4.799 -12.566 4.686 1.00 92.19 178 GLY A N 1
ATOM 1360 C CA . GLY A 1 178 ? 5.515 -11.554 3.914 1.00 92.19 178 GLY A CA 1
ATOM 1361 C C . GLY A 1 178 ? 6.660 -12.106 3.093 1.00 92.19 178 GLY A C 1
ATOM 1362 O O . GLY A 1 178 ? 6.689 -11.948 1.877 1.00 92.19 178 GLY A O 1
ATOM 1363 N N . ILE A 1 179 ? 7.579 -12.783 3.776 1.00 91.12 179 ILE A N 1
ATOM 1364 C CA . ILE A 1 179 ? 8.753 -13.391 3.150 1.00 91.12 179 ILE A CA 1
ATOM 1365 C C . ILE A 1 179 ? 8.318 -14.440 2.119 1.00 91.12 179 ILE A C 1
ATOM 1367 O O . ILE A 1 179 ? 8.782 -14.419 0.984 1.00 91.12 179 ILE A O 1
ATOM 1371 N N . LEU A 1 180 ? 7.360 -15.305 2.473 1.00 93.00 180 LEU A N 1
ATOM 1372 C CA . LEU A 1 180 ? 6.827 -16.306 1.546 1.00 93.00 180 LEU A CA 1
ATOM 1373 C C . LEU A 1 180 ? 6.156 -15.670 0.319 1.00 93.00 180 LEU A C 1
ATOM 1375 O O . LEU A 1 180 ? 6.275 -16.194 -0.787 1.00 93.00 180 LEU A O 1
ATOM 1379 N N . PHE A 1 181 ? 5.427 -14.569 0.511 1.00 91.69 181 PHE A N 1
ATOM 1380 C CA . PHE A 1 181 ? 4.804 -13.837 -0.585 1.00 91.69 181 PHE A CA 1
ATOM 1381 C C . PHE A 1 181 ? 5.862 -13.270 -1.533 1.00 91.69 181 PHE A C 1
ATOM 1383 O O . PHE A 1 181 ? 5.710 -13.435 -2.738 1.00 91.69 181 PHE A O 1
ATOM 1390 N N . GLN A 1 182 ? 6.938 -12.683 -0.999 1.00 90.50 182 GLN A N 1
ATOM 1391 C CA . GLN A 1 182 ? 8.032 -12.147 -1.810 1.00 90.50 182 GLN A CA 1
ATOM 1392 C C . GLN A 1 182 ? 8.718 -13.246 -2.627 1.00 90.50 182 GLN A C 1
ATOM 1394 O O . GLN A 1 182 ? 8.752 -13.152 -3.845 1.00 90.50 182 GLN A O 1
ATOM 1399 N N . MET A 1 183 ? 9.118 -14.350 -1.983 1.00 89.12 183 MET A N 1
ATOM 1400 C CA . MET A 1 183 ? 9.729 -15.497 -2.675 1.00 89.12 183 MET A CA 1
ATOM 1401 C C . MET A 1 183 ? 8.851 -16.032 -3.814 1.00 89.12 183 MET A C 1
ATOM 1403 O O . MET A 1 183 ? 9.346 -16.514 -4.831 1.00 89.12 183 MET A O 1
ATOM 1407 N N . ARG A 1 184 ? 7.524 -15.988 -3.637 1.00 89.69 184 ARG A N 1
ATOM 1408 C CA . ARG A 1 184 ? 6.583 -16.385 -4.682 1.00 89.69 184 ARG A CA 1
ATOM 1409 C C . ARG A 1 184 ? 6.500 -15.353 -5.808 1.00 89.69 184 ARG A C 1
ATOM 1411 O O . ARG A 1 184 ? 6.406 -15.775 -6.955 1.00 89.69 184 ARG A O 1
ATOM 1418 N N . ASP A 1 185 ? 6.468 -14.056 -5.502 1.00 86.00 185 ASP A N 1
ATOM 1419 C CA . ASP A 1 185 ? 6.421 -12.995 -6.521 1.00 86.00 185 ASP A CA 1
ATOM 1420 C C . ASP A 1 185 ? 7.674 -13.027 -7.404 1.00 86.00 185 ASP A C 1
ATOM 1422 O O . ASP A 1 185 ? 7.551 -13.002 -8.627 1.00 86.00 185 ASP A O 1
ATOM 1426 N N . ASP A 1 186 ? 8.841 -13.217 -6.789 1.00 85.94 186 ASP A N 1
ATOM 1427 C CA . ASP A 1 186 ? 10.130 -13.339 -7.471 1.00 85.94 186 ASP A CA 1
ATOM 1428 C C . ASP A 1 186 ? 10.157 -14.562 -8.411 1.00 85.94 186 ASP A C 1
ATOM 1430 O O . ASP A 1 186 ? 10.575 -14.479 -9.568 1.00 85.94 186 ASP A O 1
ATOM 1434 N N . LEU A 1 187 ? 9.639 -15.712 -7.954 1.00 86.56 187 LEU A N 1
ATOM 1435 C CA . LEU A 1 187 ? 9.528 -16.912 -8.790 1.00 86.56 187 LEU A CA 1
ATOM 1436 C C . LEU A 1 187 ? 8.582 -16.691 -9.982 1.00 86.56 187 LEU A C 1
ATOM 1438 O O . LEU A 1 187 ? 8.893 -17.096 -11.103 1.00 86.56 187 LEU A O 1
ATOM 1442 N N . LEU A 1 188 ? 7.441 -16.032 -9.753 1.00 84.94 188 LEU A N 1
ATOM 1443 C CA . LEU A 1 188 ? 6.466 -15.736 -10.805 1.00 84.94 188 LEU A CA 1
ATOM 1444 C C . LEU A 1 188 ? 7.010 -14.746 -11.848 1.00 84.94 188 LEU A C 1
ATOM 1446 O O . LEU A 1 188 ? 6.658 -14.869 -13.024 1.00 84.94 188 LEU A O 1
ATOM 1450 N N . ASP A 1 189 ? 7.866 -13.798 -11.448 1.00 82.12 189 ASP A N 1
ATOM 1451 C CA . ASP A 1 189 ? 8.520 -12.858 -12.371 1.00 82.12 189 ASP A CA 1
ATOM 1452 C C . ASP A 1 189 ? 9.419 -13.590 -13.381 1.00 82.12 189 ASP A C 1
ATOM 1454 O O . ASP A 1 189 ? 9.411 -13.272 -14.576 1.00 82.12 189 ASP A O 1
ATOM 1458 N N . VAL A 1 190 ? 10.125 -14.630 -12.917 1.00 82.81 190 VAL A N 1
ATOM 1459 C CA . VAL A 1 190 ? 11.004 -15.480 -13.737 1.00 82.81 190 VAL A CA 1
ATOM 1460 C C . VAL A 1 190 ? 10.215 -16.456 -14.613 1.00 82.81 190 VAL A C 1
ATOM 1462 O O . VAL A 1 190 ? 10.576 -16.674 -15.771 1.00 82.81 190 VAL A O 1
ATOM 1465 N N . GLU A 1 191 ? 9.143 -17.056 -14.089 1.00 82.12 191 GLU A N 1
ATOM 1466 C CA . GLU A 1 191 ? 8.317 -18.018 -14.834 1.00 82.12 191 GLU A CA 1
ATOM 1467 C C . GLU A 1 191 ? 7.477 -17.351 -15.939 1.00 82.12 191 GLU A C 1
ATOM 1469 O O . GLU A 1 191 ? 7.101 -18.006 -16.914 1.00 82.12 191 GLU A O 1
ATOM 1474 N N . GLY A 1 192 ? 7.221 -16.041 -15.831 1.00 65.12 192 GLY A N 1
ATOM 1475 C CA . GLY A 1 192 ? 6.519 -15.265 -16.854 1.00 65.12 192 GLY A CA 1
ATOM 1476 C C . GLY A 1 192 ? 5.029 -15.599 -16.968 1.00 65.12 192 GLY A C 1
ATOM 1477 O O . GLY A 1 192 ? 4.430 -15.411 -18.032 1.00 65.12 192 GLY A O 1
ATOM 1478 N N . GLU A 1 193 ? 4.417 -16.104 -15.892 1.00 65.12 193 GLU A N 1
ATOM 1479 C CA . GLU A 1 193 ? 2.965 -16.270 -15.828 1.00 65.12 193 GLU A CA 1
ATOM 1480 C C . GLU A 1 193 ? 2.258 -14.904 -15.910 1.00 65.12 193 GLU A C 1
ATOM 1482 O O . GLU A 1 193 ? 2.839 -13.855 -15.652 1.00 65.12 193 GLU A O 1
ATOM 1487 N N . ASN A 1 194 ? 0.986 -14.890 -16.316 1.00 62.16 194 ASN A N 1
ATOM 1488 C CA . ASN A 1 194 ? 0.239 -13.679 -16.674 1.00 62.16 194 ASN A CA 1
ATOM 1489 C C . ASN A 1 194 ? -0.155 -12.844 -15.429 1.00 62.16 194 ASN A C 1
ATOM 1491 O O . ASN A 1 194 ? -1.324 -12.759 -15.057 1.00 62.16 194 ASN A O 1
ATOM 1495 N N . ILE A 1 195 ? 0.836 -12.243 -14.766 1.00 68.00 195 ILE A N 1
ATOM 1496 C CA . ILE A 1 195 ? 0.736 -11.535 -13.478 1.00 68.00 195 ILE A CA 1
ATOM 1497 C C . ILE A 1 195 ? 0.326 -10.060 -13.611 1.00 68.00 195 ILE A C 1
ATOM 1499 O O . ILE A 1 195 ? 0.171 -9.346 -12.621 1.00 68.00 195 ILE A O 1
ATOM 1503 N N . GLY A 1 196 ? 0.115 -9.575 -14.838 1.00 66.88 196 GLY A N 1
ATOM 1504 C CA . GLY A 1 196 ? -0.338 -8.207 -15.093 1.00 66.88 196 GLY A CA 1
ATOM 1505 C C . GLY A 1 196 ? 0.719 -7.113 -14.861 1.00 66.88 196 GLY A C 1
ATOM 1506 O O . GLY A 1 196 ? 0.350 -5.937 -14.920 1.00 66.88 196 GLY A O 1
ATOM 1507 N N . LYS A 1 197 ? 1.988 -7.485 -14.628 1.00 67.88 197 LYS A N 1
ATOM 1508 C CA . LYS A 1 197 ? 3.210 -6.663 -14.774 1.00 67.88 197 LYS A CA 1
ATOM 1509 C C . LYS A 1 197 ? 4.090 -7.255 -15.901 1.00 67.88 197 LYS A C 1
ATOM 1511 O O . LYS A 1 197 ? 3.850 -8.406 -16.276 1.00 67.88 197 LYS A O 1
ATOM 1516 N N . PRO A 1 198 ? 5.035 -6.504 -16.503 1.00 70.81 198 PRO A N 1
ATOM 1517 C CA . PRO A 1 198 ? 5.975 -7.067 -17.477 1.00 70.81 198 PRO A CA 1
ATOM 1518 C C . PRO A 1 198 ? 6.791 -8.204 -16.843 1.00 70.81 198 PRO A C 1
ATOM 1520 O O . PRO A 1 198 ? 7.238 -8.049 -15.715 1.00 70.81 198 PRO A O 1
ATOM 1523 N N . ALA A 1 199 ? 6.979 -9.323 -17.547 1.00 74.00 199 ALA A N 1
ATOM 1524 C CA . ALA A 1 199 ? 7.820 -10.423 -17.064 1.00 74.00 199 ALA A CA 1
ATOM 1525 C C . ALA A 1 199 ? 9.313 -10.050 -17.098 1.00 74.00 199 ALA A C 1
ATOM 1527 O O . ALA A 1 199 ? 9.723 -9.249 -17.947 1.00 74.00 199 ALA A O 1
ATOM 1528 N N . ALA A 1 200 ? 10.117 -10.688 -16.239 1.00 76.81 200 ALA A N 1
ATOM 1529 C CA . ALA A 1 200 ? 11.559 -10.465 -16.109 1.00 76.81 200 ALA A CA 1
ATOM 1530 C C . ALA A 1 200 ? 11.937 -9.002 -15.800 1.00 76.81 200 ALA A C 1
ATOM 1532 O O . ALA A 1 200 ? 12.981 -8.508 -16.254 1.00 76.81 200 ALA A O 1
ATOM 1533 N N . LEU A 1 201 ? 11.083 -8.295 -15.054 1.00 76.75 201 LEU A N 1
ATOM 1534 C CA . LEU A 1 201 ? 11.356 -6.923 -14.635 1.00 76.75 201 LEU A CA 1
ATOM 1535 C C . LEU A 1 201 ? 12.550 -6.891 -13.675 1.00 76.75 201 LEU A C 1
ATOM 1537 O O . LEU A 1 201 ? 13.404 -6.015 -13.805 1.00 76.75 201 LEU A O 1
ATOM 1541 N N . ASP A 1 202 ? 12.681 -7.909 -12.824 1.00 78.19 202 ASP A N 1
ATOM 1542 C CA . ASP A 1 202 ? 13.792 -8.032 -11.879 1.00 78.19 202 ASP A CA 1
ATOM 1543 C C . ASP A 1 202 ? 15.133 -8.166 -12.605 1.00 78.19 202 ASP A C 1
ATOM 1545 O O . ASP A 1 202 ? 16.108 -7.483 -12.291 1.00 78.19 202 ASP A O 1
ATOM 1549 N N . VAL A 1 203 ? 15.165 -8.965 -13.677 1.00 78.31 203 VAL A N 1
ATOM 1550 C CA . VAL A 1 203 ? 16.352 -9.105 -14.534 1.00 78.31 203 VAL A CA 1
ATOM 1551 C C . VAL A 1 203 ? 16.698 -7.779 -15.211 1.00 78.31 203 VAL A C 1
ATOM 1553 O O . VAL A 1 203 ? 17.871 -7.418 -15.299 1.00 78.31 203 VAL A O 1
ATOM 1556 N N . LYS A 1 204 ? 15.691 -7.039 -15.691 1.00 75.75 204 LYS A N 1
ATOM 1557 C CA . LYS A 1 204 ? 15.890 -5.728 -16.326 1.00 75.75 204 LYS A CA 1
ATOM 1558 C C . LYS A 1 204 ? 16.433 -4.694 -15.334 1.00 75.75 204 LYS A C 1
ATOM 1560 O O . LYS A 1 204 ? 17.254 -3.863 -15.725 1.00 75.75 204 LYS A O 1
ATOM 1565 N N . ASN A 1 205 ? 16.000 -4.770 -14.080 1.00 77.88 205 ASN A N 1
ATOM 1566 C CA . ASN A 1 205 ? 16.355 -3.823 -13.028 1.00 77.88 205 ASN A CA 1
ATOM 1567 C C . ASN A 1 205 ? 17.599 -4.248 -12.224 1.00 77.88 205 ASN A C 1
ATOM 1569 O O . ASN A 1 205 ? 18.078 -3.474 -11.403 1.00 77.88 205 ASN A O 1
ATOM 1573 N N . ASN A 1 206 ? 18.190 -5.416 -12.516 1.00 75.19 206 ASN A N 1
ATOM 1574 C CA . ASN A 1 206 ? 19.261 -6.046 -11.728 1.00 75.19 206 ASN A CA 1
ATOM 1575 C C . ASN A 1 206 ? 18.873 -6.291 -10.261 1.00 75.19 206 ASN A C 1
ATOM 1577 O O . ASN A 1 206 ? 19.743 -6.300 -9.386 1.00 75.19 206 ASN A O 1
ATOM 1581 N N . THR A 1 207 ? 17.583 -6.490 -9.997 1.00 75.00 207 THR A N 1
ATOM 1582 C CA . THR A 1 207 ? 17.074 -6.834 -8.671 1.00 75.00 207 THR A CA 1
ATOM 1583 C C . THR A 1 207 ? 17.675 -8.168 -8.236 1.00 75.00 207 THR A C 1
ATOM 1585 O O . THR A 1 207 ? 17.805 -9.104 -9.031 1.00 75.00 207 THR A O 1
ATOM 1588 N N . VAL A 1 208 ? 18.093 -8.245 -6.974 1.00 74.44 208 VAL A N 1
ATOM 1589 C CA . VAL A 1 208 ? 18.584 -9.491 -6.383 1.00 74.44 208 VAL A CA 1
ATOM 1590 C C . VAL A 1 208 ? 17.379 -10.224 -5.817 1.00 74.44 208 VAL A C 1
ATOM 1592 O O . VAL A 1 208 ? 16.740 -9.712 -4.902 1.00 74.44 208 VAL A O 1
ATOM 1595 N N . THR A 1 209 ? 17.094 -11.401 -6.366 1.00 72.81 209 THR A N 1
ATOM 1596 C CA . THR A 1 209 ? 15.989 -12.280 -5.974 1.00 72.81 209 THR A CA 1
ATOM 1597 C C . THR A 1 209 ? 16.450 -13.722 -5.780 1.00 72.81 209 THR A C 1
ATOM 1599 O O . THR A 1 209 ? 17.558 -14.077 -6.268 1.00 72.81 209 THR A O 1
#

Solvent-accessible surface area (backbone atoms only — not comparable to full-atom values): 11099 Å² total; per-residue (Å²): 114,74,77,44,52,42,34,51,57,54,20,51,51,29,42,54,50,20,51,51,48,57,45,34,32,78,94,58,66,49,41,63,39,48,82,73,37,62,22,64,54,68,46,85,84,54,98,83,62,57,74,90,46,24,51,60,51,27,54,50,49,23,55,46,28,45,52,50,16,53,47,38,33,54,53,45,27,40,75,53,70,45,53,68,69,57,48,49,52,43,53,49,54,48,52,54,35,53,52,40,26,55,50,13,48,51,49,47,56,48,48,18,70,62,35,76,86,49,45,76,67,49,62,76,41,44,67,58,33,29,26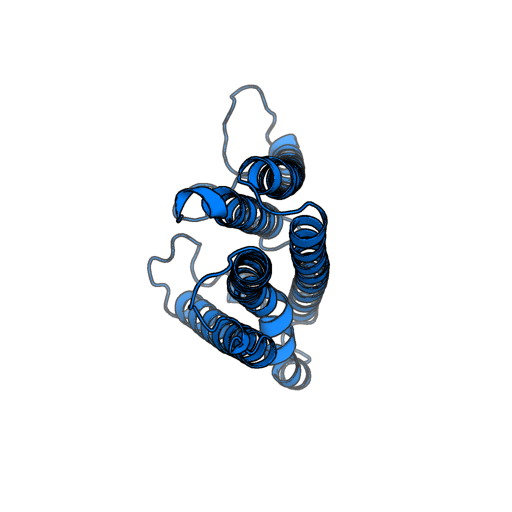,25,50,40,4,34,64,44,18,47,71,56,45,43,59,50,53,53,51,47,56,54,46,75,76,47,98,60,95,66,77,56,89,71,73,55,66,67,62,43,43,52,48,15,36,52,53,13,36,54,50,44,60,49,52,53,52,43,33,71,70,50,59,96,71,28,48,70,61,44,49,46,70,76,58,40,47,84,124

Nearest PDB structures (foldseek):
  2ewg-assembly1_A  TM=7.969E-01  e=2.635E-04  Trypanosoma brucei
  2i19-assembly1_B  TM=7.422E-01  e=3.748E-04  Trypanosoma brucei
  5ksx-assembly1_F  TM=8.143E-01  e=3.436E-03  Homo sapiens

Foldseek 3Di:
DVVLCVLLVLLLVLLVVLVVLVCCAPVHLVFQWDQQDGRQLNDDPDPPDDSVCSRVVSNVSSVVSNVVSLCSQQPSNVVSPFDNVLSVVLVVLVVVLVVLLVVLSVLQLVQLVVFCPPLVVVVVCLLVSLCSNFLSSQLSVQLSVLSRVLRVVVVDPDDDPSVPDDSVVSSVVSSVVSSVVVVVVVVCLAVVPPNGTGRPSCVVSSGRD

pLDDT: mean 87.48, std 11.46, range [51.38, 98.5]

Radius of gyration: 19.25 Å; Cα contacts (8 Å, |Δi|>4): 255; chains: 1; bounding box: 49×36×53 Å